Protein AF-A0A950T5H6-F1 (afdb_monomer)

pLDDT: mean 88.7, std 17.08, range [29.11, 98.75]

Radius of gyration: 21.32 Å; Cα contacts (8 Å, |Δi|>4): 380; chains: 1; bounding box: 64×47×52 Å

Foldseek 3Di:
DAPAEAAEEEDDDAFDFDPPQDDQDVVHDPVSVVVRTGDLVVRLVVLVVCCVPPQVVPLVVLQVVVVVPDAYEYEYALNNVVSCVVRPVVSLVSVLSNCPRPSYAYAQEQNNLDVVCVPDLVVSLVSSLVSQVVCCVSNVHRHQEYAYNVQDDWPSVLVSVVVSRHQAYEHEQPCVLQPPHGLQFKWFDDPPDRDTDGDDDDPPPPDDDDDDDDDDDPDPDRDRHIYHYDPPPLCCCVVPCCPPPPDPCPPPDPVNSVVVVVPDDHHYD

Sequence (269 aa):
MVADLAIYTVVHQPRRLKLPAQPIPRGASIEDITHCLFDERMNERYFRKVARYCYYPATRMFLDLVRRGLRLSIGFSLSFVRQAAAWDTALLDLFRELVAEENVELIGVEPYHSFLFLLDLPAFIARMQAMADELKTIFGKRPVVTDTTEMCMSATLYNALDTAGFRGAVMDGRPWVMGWRESTHLYRYGDDGPCARPIAENKDETGSKGSVGKPLTETASHDAPYLLTRHLELSDDVGYRFSNRSWSGYPLYADTYANWIANTWGDML

Structure (mmCIF, N/CA/C/O backbone):
data_AF-A0A950T5H6-F1
#
_entry.id   AF-A0A950T5H6-F1
#
loop_
_atom_site.group_PDB
_atom_site.id
_atom_site.type_symbol
_atom_site.label_atom_id
_atom_site.label_alt_id
_atom_site.label_comp_id
_atom_site.label_asym_id
_atom_site.label_entity_id
_atom_site.label_seq_id
_atom_site.pdbx_PDB_ins_code
_atom_site.Cartn_x
_atom_site.Cartn_y
_atom_site.Cartn_z
_atom_site.occupancy
_atom_site.B_iso_or_equiv
_atom_site.auth_seq_id
_atom_site.auth_comp_id
_atom_site.auth_asym_id
_atom_site.auth_atom_id
_atom_site.pdbx_PDB_model_num
ATOM 1 N N . MET A 1 1 ? 21.503 0.610 -15.248 1.00 66.31 1 MET A N 1
ATOM 2 C CA . MET A 1 1 ? 20.187 0.045 -15.570 1.00 66.31 1 MET A CA 1
ATOM 3 C C . MET A 1 1 ? 19.773 -0.765 -14.367 1.00 66.31 1 MET A C 1
ATOM 5 O O . MET A 1 1 ? 20.584 -1.576 -13.928 1.00 66.31 1 MET A O 1
ATOM 9 N N . VAL A 1 2 ? 18.595 -0.488 -13.820 1.00 76.31 2 VAL A N 1
ATOM 10 C CA . VAL A 1 2 ? 18.026 -1.247 -12.702 1.00 76.31 2 VAL A CA 1
ATOM 11 C C . VAL A 1 2 ? 17.769 -2.686 -13.128 1.00 76.31 2 VAL A C 1
ATOM 13 O O . VAL A 1 2 ? 17.375 -2.925 -14.273 1.00 76.31 2 VAL A O 1
ATOM 16 N N . ALA A 1 3 ? 18.057 -3.638 -12.241 1.00 76.19 3 ALA A N 1
ATOM 17 C CA . ALA A 1 3 ? 17.885 -5.057 -12.536 1.00 76.19 3 ALA A CA 1
ATOM 18 C C . ALA A 1 3 ? 16.411 -5.472 -12.423 1.00 76.19 3 ALA A C 1
ATOM 20 O O . ALA A 1 3 ? 15.910 -6.194 -13.286 1.00 76.19 3 ALA A O 1
ATOM 21 N N . ASP A 1 4 ? 15.714 -4.939 -11.417 1.00 88.69 4 ASP A N 1
ATOM 22 C CA . ASP A 1 4 ? 14.323 -5.261 -11.111 1.00 88.69 4 ASP A CA 1
ATOM 23 C C . ASP A 1 4 ? 13.452 -4.003 -10.956 1.00 88.69 4 ASP A C 1
ATOM 25 O O . ASP A 1 4 ? 13.920 -2.946 -10.533 1.00 88.69 4 ASP A O 1
ATOM 29 N N . LEU A 1 5 ? 12.162 -4.131 -11.292 1.00 91.81 5 LEU A N 1
ATOM 30 C CA . LEU A 1 5 ? 11.133 -3.097 -11.130 1.00 91.81 5 LEU A CA 1
ATOM 31 C C . LEU A 1 5 ? 9.955 -3.658 -10.326 1.00 91.81 5 LEU A C 1
ATOM 33 O O . LEU A 1 5 ? 9.329 -4.638 -10.741 1.00 91.81 5 LEU A O 1
ATOM 37 N N . ALA A 1 6 ? 9.598 -2.991 -9.234 1.00 93.88 6 ALA A N 1
ATOM 38 C CA . ALA A 1 6 ? 8.419 -3.260 -8.429 1.00 93.88 6 ALA A CA 1
ATOM 39 C C . ALA A 1 6 ? 7.379 -2.145 -8.592 1.00 93.88 6 ALA A C 1
ATOM 41 O O . ALA A 1 6 ? 7.584 -0.988 -8.235 1.00 93.88 6 ALA A O 1
ATOM 42 N N . ILE A 1 7 ? 6.203 -2.512 -9.100 1.00 94.94 7 ILE A N 1
ATOM 43 C CA . ILE A 1 7 ? 5.067 -1.595 -9.205 1.00 94.94 7 ILE A CA 1
ATOM 44 C C . ILE A 1 7 ? 4.136 -1.854 -8.030 1.00 94.94 7 ILE A C 1
ATOM 46 O O . ILE A 1 7 ? 3.530 -2.920 -7.938 1.00 94.94 7 ILE A O 1
ATOM 50 N N . TYR A 1 8 ? 3.991 -0.854 -7.165 1.00 93.69 8 TYR A N 1
ATOM 51 C CA . TYR A 1 8 ? 3.138 -0.910 -5.985 1.00 93.69 8 TYR A CA 1
ATOM 52 C C . TYR A 1 8 ? 2.000 0.112 -6.066 1.00 93.69 8 TYR A C 1
ATOM 54 O O . TYR A 1 8 ? 2.216 1.287 -6.366 1.00 93.69 8 TYR A O 1
ATOM 62 N N . THR A 1 9 ? 0.775 -0.331 -5.781 1.00 95.94 9 THR A N 1
ATOM 63 C CA . THR A 1 9 ? -0.422 0.522 -5.741 1.00 95.94 9 THR A CA 1
ATOM 64 C C . THR A 1 9 ? -1.209 0.323 -4.450 1.00 95.94 9 THR A C 1
ATOM 66 O O . THR A 1 9 ? -1.252 -0.775 -3.899 1.00 95.94 9 THR A O 1
ATOM 69 N N . VAL A 1 10 ? -1.869 1.382 -3.971 1.00 96.62 10 VAL A N 1
ATOM 70 C CA . VAL A 1 10 ? -2.664 1.349 -2.733 1.00 96.62 10 VAL A CA 1
ATOM 71 C C . VAL A 1 10 ? -4.086 1.794 -2.994 1.00 96.62 10 VAL A C 1
ATOM 73 O O . VAL A 1 10 ? -4.329 2.884 -3.514 1.00 96.62 10 VAL A O 1
ATOM 76 N N . VAL A 1 11 ? -5.038 0.972 -2.566 1.00 97.50 11 VAL A N 1
ATOM 77 C CA . VAL A 1 11 ? -6.453 1.316 -2.546 1.00 97.50 11 VAL A CA 1
ATOM 78 C C . VAL A 1 11 ? -6.846 1.690 -1.123 1.00 97.50 11 VAL A C 1
ATOM 80 O O . VAL A 1 11 ? -7.003 0.845 -0.239 1.00 97.50 11 VAL A O 1
ATOM 83 N N . HIS A 1 12 ? -7.030 2.990 -0.919 1.00 95.94 12 HIS A N 1
ATOM 84 C CA . HIS A 1 12 ? -7.497 3.556 0.335 1.00 95.94 12 HIS A CA 1
ATOM 85 C C . HIS A 1 12 ? -8.727 4.430 0.113 1.00 95.94 12 HIS A C 1
ATOM 87 O O . HIS A 1 12 ? -8.821 5.175 -0.865 1.00 95.94 12 HIS A O 1
ATOM 93 N N . GLN A 1 13 ? -9.653 4.382 1.069 1.00 94.31 13 GLN A N 1
ATOM 94 C CA . GLN A 1 13 ? -10.726 5.357 1.159 1.00 94.31 13 GLN A CA 1
ATOM 95 C C . GLN A 1 13 ? -11.060 5.668 2.629 1.00 94.31 13 GLN A C 1
ATOM 97 O O . GLN A 1 13 ? -11.436 4.754 3.376 1.00 94.31 13 GLN A O 1
ATOM 102 N N . PRO A 1 14 ? -10.976 6.941 3.059 1.00 94.25 14 PRO A N 1
ATOM 103 C CA . PRO A 1 14 ? -11.354 7.340 4.408 1.00 94.25 14 PRO A CA 1
ATOM 104 C C . PRO A 1 14 ? -12.875 7.476 4.548 1.00 94.25 14 PRO A C 1
ATOM 106 O O . PRO A 1 14 ? -13.588 7.779 3.584 1.00 94.25 14 PRO A O 1
ATOM 109 N N . ARG A 1 15 ? -13.368 7.317 5.782 1.00 93.81 15 ARG A N 1
ATOM 110 C CA . ARG A 1 15 ? -14.751 7.649 6.150 1.00 93.81 15 ARG A CA 1
ATOM 111 C C . ARG A 1 15 ? -14.821 9.107 6.592 1.00 93.81 15 ARG A C 1
ATOM 113 O O . ARG A 1 15 ? -14.068 9.551 7.453 1.00 93.81 15 ARG A O 1
ATOM 120 N N . ARG A 1 16 ? -15.739 9.856 5.997 1.00 93.75 16 ARG A N 1
ATOM 121 C CA . ARG A 1 16 ? -16.003 11.264 6.289 1.00 93.75 16 ARG A CA 1
ATOM 122 C C . ARG A 1 16 ? -16.817 11.394 7.564 1.00 93.75 16 ARG A C 1
ATOM 124 O O . ARG A 1 16 ? -17.774 10.642 7.775 1.00 93.75 16 ARG A O 1
ATOM 131 N N . LEU A 1 17 ? -16.434 12.381 8.364 1.00 93.88 17 LEU A N 1
ATOM 132 C CA . LEU A 1 17 ? -17.123 12.729 9.594 1.00 93.88 17 LEU A CA 1
ATOM 133 C C . LEU A 1 17 ? -18.471 13.390 9.303 1.00 93.88 17 LEU A C 1
ATOM 135 O O . LEU A 1 17 ? -18.635 14.101 8.309 1.00 93.88 17 LEU A O 1
ATOM 139 N N . LYS A 1 18 ? -19.422 13.164 10.202 1.00 93.75 18 LYS A N 1
ATOM 140 C CA . LYS A 1 18 ? -20.733 13.799 10.192 1.00 93.75 18 LYS A CA 1
ATOM 141 C C . LYS A 1 18 ? -20.617 15.222 10.720 1.00 93.75 18 LYS A C 1
ATOM 143 O O . LYS A 1 18 ? -20.116 15.444 11.821 1.00 93.75 18 LYS A O 1
ATOM 148 N N . LEU A 1 19 ? -21.087 16.182 9.926 1.00 91.50 19 LEU A N 1
ATOM 149 C CA . LEU A 1 19 ? -21.121 17.594 10.294 1.00 91.50 19 LEU A CA 1
ATOM 150 C C . LEU A 1 19 ? -22.565 18.127 10.220 1.00 91.50 19 LEU A C 1
ATOM 152 O O . LEU A 1 19 ? -23.259 17.830 9.246 1.00 91.50 19 LEU A O 1
ATOM 156 N N . PRO A 1 20 ? -23.021 18.919 11.209 1.00 91.31 20 PRO A N 1
ATOM 157 C CA . PRO A 1 20 ? -22.310 19.281 12.440 1.00 91.31 20 PRO A CA 1
ATOM 158 C C . PRO A 1 20 ? -22.107 18.072 13.371 1.00 91.31 20 PRO A C 1
ATOM 160 O O . PRO A 1 20 ? -22.882 17.115 13.332 1.00 91.31 20 PRO A O 1
ATOM 163 N N . ALA A 1 21 ? -21.050 18.120 14.188 1.00 88.94 21 ALA A N 1
ATOM 164 C CA . ALA A 1 21 ? -20.734 17.052 15.132 1.00 88.94 21 ALA A CA 1
ATOM 165 C C . ALA A 1 21 ? -21.902 16.829 16.105 1.00 88.94 21 ALA A C 1
ATOM 167 O O . ALA A 1 21 ? -22.478 17.785 16.630 1.00 88.94 21 ALA A O 1
ATOM 168 N N . GLN A 1 22 ? -22.246 15.564 16.342 1.00 86.75 22 GLN A N 1
ATOM 169 C C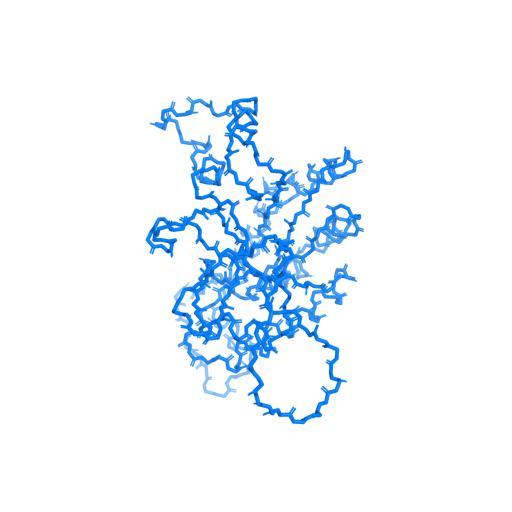A . GLN A 1 22 ? -23.302 15.178 17.274 1.00 86.75 22 GLN A CA 1
ATOM 170 C C . GLN A 1 22 ? -22.673 14.701 18.589 1.00 86.75 22 GLN A C 1
ATOM 172 O O . GLN A 1 22 ? -21.680 13.971 18.547 1.00 86.75 22 GLN A O 1
ATOM 177 N N . PRO A 1 23 ? -23.211 15.100 19.756 1.00 89.88 23 PRO A N 1
ATOM 178 C CA . PRO A 1 23 ? -22.709 14.606 21.028 1.00 89.88 23 PRO A CA 1
ATOM 179 C C . PRO A 1 23 ? -22.924 13.095 21.110 1.00 89.88 23 PRO A C 1
ATOM 181 O O . PRO A 1 23 ? -24.019 12.601 20.849 1.00 89.88 23 PRO A O 1
ATOM 184 N N . ILE A 1 24 ? -21.875 12.373 21.493 1.00 93.19 24 ILE A N 1
ATOM 185 C CA . ILE A 1 24 ? -21.943 10.935 21.741 1.00 93.19 24 ILE A CA 1
ATOM 186 C C . ILE A 1 24 ? -22.567 10.730 23.130 1.00 93.19 24 ILE A C 1
ATOM 188 O O . ILE A 1 24 ? -22.011 11.233 24.115 1.00 93.19 24 ILE A O 1
ATOM 192 N N . PRO A 1 25 ? -23.703 10.016 23.250 1.00 90.31 25 PRO A N 1
ATOM 193 C CA . PRO A 1 25 ? -24.311 9.737 24.546 1.00 90.31 25 PRO A CA 1
ATOM 194 C C . PRO A 1 25 ? -23.352 8.982 25.475 1.00 90.31 25 PRO A C 1
ATOM 196 O O . PRO A 1 25 ? -22.595 8.110 25.045 1.00 90.31 25 PRO A O 1
ATOM 199 N N . ARG A 1 26 ? -23.390 9.275 26.780 1.00 93.50 26 ARG A N 1
ATOM 200 C CA . ARG A 1 26 ? -22.654 8.455 27.755 1.00 93.50 26 ARG A CA 1
ATOM 201 C C . ARG A 1 26 ? -23.214 7.034 27.744 1.00 93.50 26 ARG A C 1
ATOM 203 O O . ARG A 1 26 ? -24.424 6.858 27.821 1.00 93.50 26 ARG A O 1
ATOM 210 N N . GLY A 1 27 ? -22.327 6.043 27.680 1.00 94.00 27 GLY A N 1
ATOM 211 C CA . GLY A 1 27 ? -22.719 4.635 27.579 1.00 94.00 27 GLY A CA 1
ATOM 212 C C . GLY A 1 27 ? -23.226 4.220 26.194 1.00 94.00 27 GLY A C 1
ATOM 213 O O . GLY A 1 27 ? -23.783 3.134 26.077 1.00 94.00 27 GLY A O 1
ATOM 214 N N . ALA A 1 28 ? -23.046 5.060 25.165 1.00 92.31 28 ALA A N 1
ATOM 215 C CA . ALA A 1 28 ? -23.353 4.704 23.784 1.00 92.31 28 ALA A CA 1
ATOM 216 C C . ALA A 1 28 ? -22.632 3.415 23.369 1.00 92.31 28 ALA A C 1
ATOM 218 O O . ALA A 1 28 ? -21.463 3.201 23.708 1.00 92.31 28 ALA A O 1
ATOM 219 N N . SER A 1 29 ? -23.333 2.573 22.612 1.00 95.56 29 SER A N 1
ATOM 220 C CA . SER A 1 29 ? -22.727 1.394 22.003 1.00 95.56 29 SER A CA 1
ATOM 221 C C . SER A 1 29 ? -21.698 1.800 20.937 1.00 95.56 29 SER A C 1
ATOM 223 O O . SER A 1 29 ? -21.681 2.935 20.458 1.00 95.56 29 SER A O 1
ATOM 225 N N . ILE A 1 30 ? -20.838 0.867 20.521 1.00 91.88 30 ILE A N 1
ATOM 226 C CA . ILE A 1 30 ? -19.880 1.100 19.422 1.00 91.88 30 ILE A CA 1
ATOM 227 C C . ILE A 1 30 ? -20.612 1.494 18.126 1.00 91.88 30 ILE A C 1
ATOM 229 O O . ILE A 1 30 ? -20.118 2.321 17.354 1.00 91.88 30 ILE A O 1
ATOM 233 N N . GLU A 1 31 ? -21.796 0.929 17.898 1.00 89.94 31 GLU A N 1
ATOM 234 C CA . GLU A 1 31 ? -22.638 1.230 16.742 1.00 89.94 31 GLU A CA 1
ATOM 235 C C . GLU A 1 31 ? -23.189 2.660 16.812 1.00 89.94 31 GLU A C 1
ATOM 237 O O . GLU A 1 31 ? -23.011 3.432 15.868 1.00 89.94 31 GLU A O 1
ATOM 242 N N . ASP A 1 32 ? -23.730 3.068 17.963 1.00 90.94 32 ASP A N 1
ATOM 243 C CA . ASP A 1 32 ? -24.213 4.438 18.181 1.00 90.94 32 ASP A CA 1
ATOM 244 C C . ASP A 1 32 ? -23.086 5.465 18.023 1.00 90.94 32 ASP A C 1
ATOM 246 O O . ASP A 1 32 ? -23.248 6.481 17.344 1.00 90.94 32 ASP A O 1
ATOM 250 N N . ILE A 1 33 ? -21.908 5.176 18.592 1.00 93.12 33 ILE A N 1
ATOM 251 C CA . ILE A 1 33 ? -20.703 5.997 18.422 1.00 93.12 33 ILE A CA 1
ATOM 252 C C . ILE A 1 33 ? -20.388 6.152 16.931 1.00 93.12 33 ILE A C 1
ATOM 254 O O . ILE A 1 33 ? -20.163 7.262 16.449 1.00 93.12 33 ILE A O 1
ATOM 258 N N . THR A 1 34 ? -20.417 5.052 16.179 1.00 90.62 34 THR A N 1
ATOM 259 C CA . THR A 1 34 ? -20.143 5.053 14.738 1.00 90.62 34 THR A CA 1
ATOM 260 C C . THR A 1 34 ? -21.158 5.909 13.969 1.00 90.62 34 THR A C 1
ATOM 262 O O . THR A 1 34 ? -20.754 6.699 13.113 1.00 90.62 34 THR A O 1
ATOM 265 N N . HIS A 1 35 ? -22.451 5.820 14.301 1.00 89.56 35 HIS A N 1
ATOM 266 C CA . HIS A 1 35 ? -23.519 6.626 13.694 1.00 89.56 35 HIS A CA 1
ATOM 267 C C . HIS A 1 35 ? -23.443 8.124 14.024 1.00 89.56 35 HIS A C 1
ATOM 269 O O . HIS A 1 35 ? -23.858 8.964 13.212 1.00 89.56 35 HIS A O 1
ATOM 275 N N . CYS A 1 36 ? -22.928 8.476 15.204 1.00 92.50 36 CYS A N 1
ATOM 276 C CA . CYS A 1 36 ? -22.651 9.863 15.574 1.00 92.50 36 CYS A CA 1
ATOM 277 C C . CYS A 1 36 ? -21.430 10.420 14.831 1.00 92.50 36 CYS A C 1
ATOM 279 O O . CYS A 1 36 ? -21.422 11.598 14.474 1.00 92.50 36 CYS A O 1
ATOM 281 N N . LEU A 1 37 ? -20.411 9.586 14.595 1.00 93.19 37 LEU A N 1
ATOM 282 C CA . LEU A 1 37 ? -19.137 10.008 14.015 1.00 93.19 37 LEU A CA 1
ATOM 283 C C . LEU A 1 37 ? -19.170 10.156 12.493 1.00 93.19 37 LEU A C 1
ATOM 285 O O . LEU A 1 37 ? -18.622 11.131 11.984 1.00 93.19 37 LEU A O 1
ATOM 289 N N . PHE A 1 38 ? -19.770 9.216 11.758 1.00 94.44 38 PHE A N 1
ATOM 290 C CA . PHE A 1 38 ? -19.605 9.130 10.301 1.00 94.44 38 PHE A CA 1
ATOM 291 C C . PHE A 1 38 ? -20.885 9.439 9.518 1.00 94.44 38 PHE A C 1
ATOM 293 O O . PHE A 1 38 ? -21.990 9.051 9.896 1.00 94.44 38 PHE A O 1
ATOM 300 N N . ASP A 1 39 ? -20.731 10.130 8.386 1.00 95.31 39 ASP A N 1
ATOM 301 C CA . ASP A 1 39 ? -21.822 10.361 7.434 1.00 95.31 39 ASP A CA 1
ATOM 302 C C . ASP A 1 39 ? -21.865 9.230 6.399 1.00 95.31 39 ASP A C 1
ATOM 304 O O . ASP A 1 39 ? -21.242 9.309 5.338 1.00 95.31 39 ASP A O 1
ATOM 308 N N . GLU A 1 40 ? -22.596 8.160 6.715 1.00 93.81 40 GLU A N 1
ATOM 309 C CA . GLU A 1 40 ? -22.703 6.976 5.851 1.00 93.81 40 GLU A CA 1
ATOM 310 C C . GLU A 1 40 ? -23.265 7.295 4.468 1.00 93.81 40 GLU A C 1
ATOM 312 O O . GLU A 1 40 ? -22.743 6.817 3.465 1.00 93.81 40 GLU A O 1
ATOM 317 N N . ARG A 1 41 ? -24.266 8.178 4.385 1.00 94.56 41 ARG A N 1
ATOM 318 C CA . ARG A 1 41 ? -24.874 8.557 3.105 1.00 94.56 41 ARG A CA 1
ATOM 319 C C . ARG A 1 41 ? -23.873 9.292 2.218 1.00 94.56 41 ARG A C 1
ATOM 321 O O . ARG A 1 41 ? -23.802 9.050 1.012 1.00 94.56 41 ARG A O 1
ATOM 328 N N . MET A 1 42 ? -23.108 10.217 2.796 1.00 95.56 42 MET A N 1
ATOM 329 C CA . MET A 1 42 ? -22.053 10.909 2.066 1.00 95.56 42 MET A CA 1
ATOM 330 C C . MET A 1 42 ? -20.935 9.937 1.679 1.00 95.56 42 MET A C 1
ATOM 332 O O . MET A 1 42 ? -20.482 9.973 0.534 1.00 95.56 42 MET A O 1
ATOM 336 N N . ASN A 1 43 ? -20.517 9.054 2.586 1.00 96.50 43 ASN A N 1
ATOM 337 C CA . ASN A 1 43 ? -19.475 8.069 2.308 1.00 96.50 43 ASN A CA 1
ATOM 338 C C . ASN A 1 43 ? -19.861 7.121 1.175 1.00 96.50 43 ASN A C 1
ATOM 340 O O . ASN A 1 43 ? -19.084 6.995 0.230 1.00 96.50 43 ASN A O 1
ATOM 344 N N . GLU A 1 44 ? -21.070 6.560 1.194 1.00 97.44 44 GLU A N 1
ATOM 345 C CA . GLU A 1 44 ? -21.569 5.695 0.125 1.00 97.44 44 GLU A CA 1
ATOM 346 C C . GLU A 1 44 ? -21.612 6.441 -1.215 1.00 97.44 44 GLU A C 1
ATOM 348 O O . GLU A 1 44 ? -21.121 5.948 -2.233 1.00 97.44 44 GLU A O 1
ATOM 353 N N . ARG A 1 45 ? -22.134 7.675 -1.231 1.00 96.94 45 ARG A N 1
ATOM 354 C CA . ARG A 1 45 ? -22.188 8.493 -2.450 1.00 96.94 45 ARG A CA 1
ATOM 355 C C . ARG A 1 45 ? -20.798 8.714 -3.054 1.00 96.94 45 ARG A C 1
ATOM 357 O O . ARG A 1 45 ? -20.637 8.607 -4.272 1.00 96.94 45 ARG A O 1
ATOM 364 N N . TYR A 1 46 ? -19.804 9.061 -2.234 1.00 96.38 46 TYR A N 1
ATOM 365 C CA . TYR A 1 46 ? -18.433 9.249 -2.715 1.00 96.38 46 TYR A CA 1
ATOM 366 C C . TYR A 1 46 ? -17.796 7.926 -3.132 1.00 96.38 46 TYR A C 1
ATOM 368 O O . TYR A 1 46 ? -17.180 7.889 -4.193 1.00 96.38 46 TYR A O 1
ATOM 376 N N . PHE A 1 47 ? -17.999 6.854 -2.364 1.00 98.00 47 PHE A N 1
ATOM 377 C CA . PHE A 1 47 ? -17.529 5.516 -2.706 1.00 98.00 47 PHE A CA 1
ATOM 378 C C . PHE A 1 47 ? -18.025 5.100 -4.090 1.00 98.00 47 PHE A C 1
ATOM 380 O O . PHE A 1 47 ? -17.215 4.823 -4.966 1.00 98.00 47 PHE A O 1
ATOM 387 N 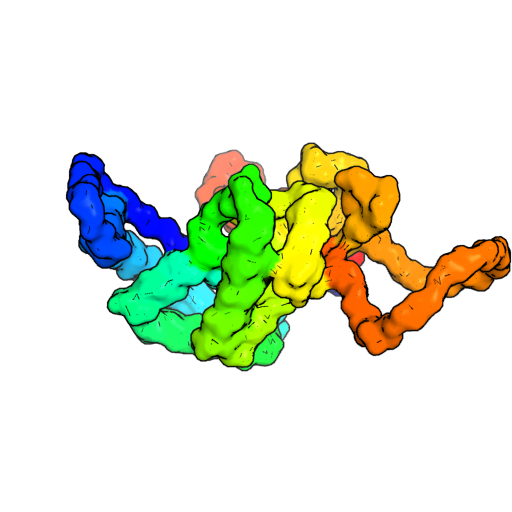N . ARG A 1 48 ? -19.339 5.165 -4.345 1.00 98.00 48 ARG A N 1
ATOM 388 C CA . ARG A 1 48 ? -19.924 4.799 -5.647 1.00 98.00 48 ARG A CA 1
ATOM 389 C C . ARG A 1 48 ? -19.380 5.654 -6.792 1.00 98.00 48 ARG A C 1
ATOM 391 O O . ARG A 1 48 ? -19.159 5.150 -7.892 1.00 98.00 48 ARG A O 1
ATOM 398 N N . LYS A 1 49 ? -19.134 6.947 -6.545 1.00 97.56 49 LYS A N 1
ATOM 399 C CA . LYS A 1 49 ? -18.504 7.833 -7.534 1.00 97.56 49 LYS A CA 1
ATOM 400 C C . LYS A 1 49 ? -17.080 7.370 -7.855 1.00 97.56 49 LYS A C 1
ATOM 402 O O . LYS A 1 49 ? -16.762 7.203 -9.028 1.00 97.56 49 LYS A O 1
ATOM 407 N N . VAL A 1 50 ? -16.233 7.171 -6.846 1.00 97.31 50 VAL A N 1
ATOM 408 C CA . VAL A 1 50 ? -14.833 6.762 -7.054 1.00 97.31 50 VAL A CA 1
ATOM 409 C C . VAL A 1 50 ? -14.764 5.360 -7.658 1.00 97.31 50 VAL A C 1
ATOM 411 O O . VAL A 1 50 ? -14.027 5.159 -8.617 1.00 97.31 50 VAL A O 1
ATOM 414 N N . ALA A 1 51 ? -15.604 4.430 -7.204 1.00 97.81 51 ALA A N 1
ATOM 415 C CA . ALA A 1 51 ? -15.718 3.093 -7.775 1.00 97.81 51 ALA A CA 1
ATOM 416 C C . ALA A 1 51 ? -15.959 3.132 -9.286 1.00 97.81 51 ALA A C 1
ATOM 418 O O . ALA A 1 51 ? -15.217 2.511 -10.045 1.00 97.81 51 ALA A O 1
ATOM 419 N N . ARG A 1 52 ? -16.941 3.924 -9.736 1.00 97.62 52 ARG A N 1
ATOM 420 C CA . ARG A 1 52 ? -17.303 4.037 -11.155 1.00 97.62 52 ARG A CA 1
ATOM 421 C C . ARG A 1 52 ? -16.176 4.585 -12.032 1.00 97.62 52 ARG A C 1
ATOM 423 O O . ARG A 1 52 ? -16.009 4.111 -13.151 1.00 97.62 52 ARG A O 1
ATOM 430 N N . TYR A 1 53 ? -15.467 5.611 -11.565 1.00 96.56 53 TYR A N 1
ATOM 431 C CA . TYR A 1 53 ? -14.508 6.353 -12.394 1.00 96.56 53 TYR A CA 1
ATOM 432 C C . TYR A 1 53 ? -13.047 5.943 -12.188 1.00 96.56 53 TYR A C 1
ATOM 434 O O . TYR A 1 53 ? -12.221 6.265 -13.034 1.00 96.56 53 TYR A O 1
ATOM 442 N N . CYS A 1 54 ? -12.728 5.258 -11.091 1.00 96.38 54 CYS A N 1
ATOM 443 C CA . CYS A 1 54 ? -11.366 4.878 -10.728 1.00 96.38 54 CYS A CA 1
ATOM 444 C C . CYS A 1 54 ? -11.246 3.364 -10.539 1.00 96.38 54 CYS A C 1
ATOM 446 O O . CYS A 1 54 ? -10.593 2.712 -11.347 1.00 96.38 54 CYS A O 1
ATOM 448 N N . TYR A 1 55 ? -11.914 2.786 -9.534 1.00 98.00 55 TYR A N 1
ATOM 449 C CA . TYR A 1 55 ? -11.643 1.398 -9.143 1.00 98.00 55 TYR A CA 1
ATOM 450 C C . TYR A 1 55 ? -12.008 0.391 -10.240 1.00 98.00 55 TYR A C 1
ATOM 452 O O . TYR A 1 55 ? -11.147 -0.355 -10.684 1.00 98.00 55 TYR A O 1
ATOM 460 N N . TYR A 1 56 ? -13.236 0.409 -10.766 1.00 98.62 56 TYR A N 1
ATOM 461 C CA . TYR A 1 56 ? -13.625 -0.507 -11.845 1.00 98.62 56 TYR A CA 1
ATOM 462 C C . TYR A 1 56 ? -12.740 -0.420 -13.102 1.00 98.62 56 TYR A C 1
ATOM 464 O O . TYR A 1 56 ? -12.278 -1.468 -13.560 1.00 98.62 56 TYR A O 1
ATOM 472 N N . PRO A 1 57 ? -12.508 0.767 -13.704 1.00 98.44 57 PRO A N 1
ATOM 473 C CA . PRO A 1 57 ? -11.679 0.849 -14.903 1.00 98.44 57 PRO A CA 1
ATOM 474 C C . PRO A 1 57 ? -10.219 0.467 -14.633 1.00 98.44 57 PRO A C 1
ATOM 476 O O . PRO A 1 57 ? -9.647 -0.275 -15.430 1.00 98.44 57 PRO A O 1
ATOM 479 N N . ALA A 1 58 ? -9.637 0.901 -13.508 1.00 97.50 58 ALA A N 1
ATOM 480 C CA . ALA A 1 58 ? -8.254 0.577 -13.168 1.00 97.50 58 ALA A CA 1
ATOM 481 C C . ALA A 1 58 ? -8.069 -0.923 -12.910 1.00 97.50 58 ALA A C 1
ATOM 483 O O . ALA A 1 58 ? -7.181 -1.530 -13.497 1.00 97.50 58 ALA A O 1
ATOM 484 N N . THR A 1 59 ? -8.938 -1.550 -12.112 1.00 98.38 59 THR A N 1
ATOM 485 C CA . THR A 1 59 ? -8.817 -2.978 -11.785 1.00 98.38 59 THR A CA 1
ATOM 486 C C . THR A 1 59 ? -8.989 -3.859 -13.020 1.00 98.38 59 THR A C 1
ATOM 488 O O . THR A 1 59 ? -8.237 -4.813 -13.189 1.00 98.38 59 THR A O 1
ATOM 491 N N . ARG A 1 60 ? -9.910 -3.523 -13.938 1.00 98.56 60 ARG A N 1
ATOM 492 C CA . ARG A 1 60 ? -10.057 -4.254 -15.214 1.00 98.56 60 ARG A CA 1
ATOM 493 C C . ARG A 1 60 ? -8.826 -4.122 -16.106 1.00 98.56 60 ARG A C 1
ATOM 495 O O . ARG A 1 60 ? -8.414 -5.103 -16.715 1.00 98.56 60 ARG A O 1
ATOM 502 N N . MET A 1 61 ? -8.248 -2.925 -16.178 1.00 98.25 61 MET A N 1
ATOM 503 C CA . MET A 1 61 ? -7.005 -2.693 -16.912 1.00 98.25 61 MET A CA 1
ATOM 504 C C . MET A 1 61 ? -5.847 -3.481 -16.291 1.00 98.25 61 MET A C 1
ATOM 506 O O . MET A 1 61 ? -5.129 -4.165 -17.011 1.00 98.25 61 MET A O 1
ATOM 510 N N . PHE A 1 62 ? -5.681 -3.431 -14.967 1.00 98.12 62 PHE A N 1
ATOM 511 C CA . PHE A 1 62 ? -4.648 -4.204 -14.280 1.00 98.12 62 PHE A CA 1
ATOM 512 C C . PHE A 1 62 ? -4.817 -5.700 -14.500 1.00 98.12 62 PHE A C 1
ATOM 514 O O . PHE A 1 62 ? -3.830 -6.370 -14.767 1.00 98.12 62 PHE A O 1
ATOM 521 N N . LEU A 1 63 ? -6.046 -6.211 -14.478 1.00 98.31 63 LEU A N 1
ATOM 522 C CA . LEU A 1 63 ? -6.315 -7.618 -14.744 1.00 98.31 63 LEU A CA 1
ATOM 523 C C . LEU A 1 63 ? -5.897 -8.035 -16.166 1.00 98.31 63 LEU A C 1
ATOM 525 O O . LEU A 1 63 ? -5.268 -9.078 -16.327 1.00 98.31 63 LEU A O 1
ATOM 529 N N . ASP A 1 64 ? -6.183 -7.214 -17.187 1.00 98.44 64 ASP A N 1
ATOM 530 C CA . ASP A 1 64 ? -5.690 -7.452 -18.557 1.00 98.44 64 ASP A CA 1
ATOM 531 C C . ASP A 1 64 ? -4.156 -7.469 -18.608 1.00 98.44 64 ASP A C 1
ATOM 533 O O . ASP A 1 64 ? -3.555 -8.395 -19.148 1.00 98.44 64 ASP A O 1
ATOM 537 N N . LEU A 1 65 ? -3.508 -6.471 -18.001 1.00 97.88 65 LEU A N 1
ATOM 538 C CA . LEU A 1 65 ? -2.050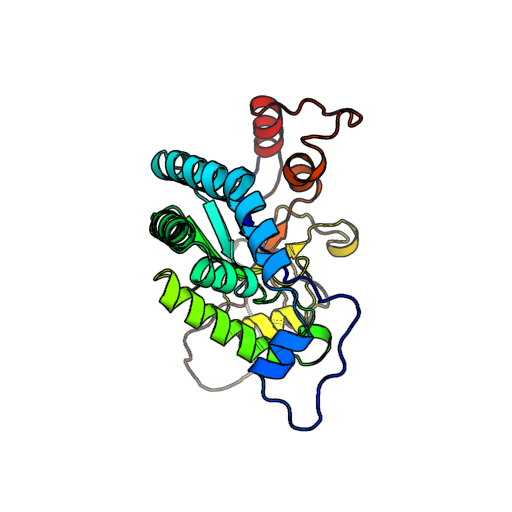 -6.339 -18.021 1.00 97.88 65 LEU A CA 1
ATOM 539 C C . LEU A 1 65 ? -1.350 -7.483 -17.277 1.00 97.88 65 LEU A C 1
ATOM 541 O O . LEU A 1 65 ? -0.364 -8.029 -17.771 1.00 97.88 65 LEU A O 1
ATOM 545 N N . VAL A 1 66 ? -1.872 -7.877 -16.117 1.00 98.00 66 VAL A N 1
ATOM 546 C CA . VAL A 1 66 ? -1.349 -8.974 -15.292 1.00 98.00 66 VAL A CA 1
ATOM 547 C C . VAL A 1 66 ? -1.423 -10.304 -16.037 1.00 98.00 66 VAL A C 1
ATOM 549 O O . VAL A 1 66 ? -0.442 -11.050 -16.074 1.00 98.00 66 VAL A O 1
ATOM 552 N N . ARG A 1 67 ? -2.541 -10.568 -16.725 1.00 97.19 67 ARG A N 1
ATOM 553 C CA . ARG A 1 67 ? -2.711 -11.753 -17.584 1.00 97.19 67 ARG A CA 1
ATOM 554 C C . ARG A 1 67 ? -1.781 -11.755 -18.796 1.00 97.19 67 ARG A C 1
ATOM 556 O O . ARG A 1 67 ? -1.497 -12.810 -19.353 1.00 97.19 67 ARG A O 1
ATOM 563 N N . ARG A 1 68 ? -1.278 -10.583 -19.191 1.00 97.50 68 ARG A N 1
ATOM 564 C CA . ARG A 1 68 ? -0.269 -10.404 -20.250 1.00 97.50 68 ARG A CA 1
ATOM 565 C C . ARG A 1 68 ? 1.166 -10.419 -19.714 1.00 97.50 68 ARG A C 1
ATOM 567 O O . ARG A 1 68 ? 2.095 -10.219 -20.490 1.00 97.50 68 ARG A O 1
ATOM 574 N N . GLY A 1 69 ? 1.349 -10.688 -18.420 1.00 96.56 69 GLY A N 1
ATOM 575 C CA . GLY A 1 69 ? 2.650 -10.895 -17.786 1.00 96.56 69 GLY A CA 1
ATOM 576 C C . GLY A 1 69 ? 3.144 -9.739 -16.916 1.00 96.56 69 GLY A C 1
ATOM 577 O O . GLY A 1 69 ? 4.255 -9.828 -16.398 1.00 96.56 69 GLY A O 1
ATOM 578 N N . LEU A 1 70 ? 2.360 -8.669 -16.727 1.00 95.88 70 LEU A N 1
ATOM 579 C CA . LEU A 1 70 ? 2.723 -7.615 -15.778 1.00 95.88 70 LEU A CA 1
ATOM 580 C C . LEU A 1 70 ? 2.729 -8.173 -14.348 1.00 95.88 70 LEU A C 1
ATOM 582 O O . LEU A 1 70 ? 1.754 -8.785 -13.915 1.00 95.88 70 LEU A O 1
ATOM 586 N N . ARG A 1 71 ? 3.799 -7.906 -13.597 1.00 97.06 71 ARG A N 1
ATOM 587 C CA . ARG A 1 71 ? 3.841 -8.138 -12.150 1.00 97.06 71 ARG A CA 1
ATOM 588 C C . ARG A 1 71 ? 3.373 -6.887 -11.418 1.00 97.06 71 ARG A C 1
ATOM 590 O O . ARG A 1 71 ? 3.808 -5.785 -11.750 1.00 97.06 71 ARG A O 1
ATOM 597 N N . LEU A 1 72 ? 2.478 -7.056 -10.453 1.00 97.25 72 LEU A N 1
ATOM 598 C CA . LEU A 1 72 ? 1.854 -5.952 -9.730 1.00 97.25 72 LEU A CA 1
ATOM 599 C C . LEU A 1 72 ? 1.754 -6.279 -8.244 1.00 97.25 72 LEU A C 1
ATOM 601 O O . LEU A 1 72 ? 1.230 -7.323 -7.868 1.00 97.25 72 LEU A O 1
ATOM 605 N N . SER A 1 73 ? 2.152 -5.338 -7.402 1.00 97.81 73 SER A N 1
ATOM 606 C CA . SER A 1 73 ? 1.867 -5.370 -5.974 1.00 97.81 73 SER A CA 1
ATOM 607 C C . SER A 1 73 ? 0.717 -4.405 -5.671 1.00 97.81 73 SER A C 1
ATOM 609 O O . SER A 1 73 ? 0.703 -3.253 -6.121 1.00 97.81 73 SER A O 1
ATOM 611 N N . ILE A 1 74 ? -0.282 -4.860 -4.917 1.00 98.19 74 ILE A N 1
ATOM 612 C CA . ILE A 1 74 ? -1.454 -4.051 -4.560 1.00 98.19 74 ILE A CA 1
ATOM 613 C C . ILE A 1 74 ? -1.787 -4.194 -3.076 1.00 98.19 74 ILE A C 1
ATOM 615 O O . ILE A 1 74 ? -1.805 -5.297 -2.533 1.00 98.19 74 ILE A O 1
ATOM 619 N N . GLY A 1 75 ? -2.038 -3.068 -2.413 1.00 97.88 75 GLY A N 1
ATOM 620 C CA . GLY A 1 75 ? -2.431 -3.000 -1.010 1.00 97.88 75 GLY A CA 1
ATOM 621 C C . GLY A 1 75 ? -3.837 -2.436 -0.824 1.00 97.88 75 GLY A C 1
ATOM 622 O O . GLY A 1 75 ? -4.284 -1.579 -1.587 1.00 97.88 75 GLY A O 1
ATOM 623 N N . PHE A 1 76 ? -4.532 -2.896 0.217 1.00 98.12 76 PHE A N 1
ATOM 624 C CA . PHE A 1 76 ? -5.879 -2.436 0.560 1.00 98.12 76 PHE A CA 1
ATOM 625 C C . PHE A 1 76 ? -5.952 -2.047 2.030 1.00 98.12 76 PHE A C 1
ATOM 627 O O . PHE A 1 76 ? -5.636 -2.854 2.904 1.00 98.12 76 PHE A O 1
ATOM 634 N N . SER A 1 77 ? -6.460 -0.850 2.323 1.00 97.44 77 SER A N 1
ATOM 635 C CA . SER A 1 77 ? -6.830 -0.530 3.700 1.00 97.44 77 SER A CA 1
ATOM 636 C C . SER A 1 77 ? -8.101 -1.287 4.093 1.00 97.44 77 SER A C 1
ATOM 638 O O . SER A 1 77 ? -9.060 -1.370 3.318 1.00 97.44 77 SER A O 1
ATOM 640 N N . LEU A 1 78 ? -8.178 -1.789 5.329 1.00 97.00 78 LEU A N 1
ATOM 641 C CA . LEU A 1 78 ? -9.414 -2.405 5.830 1.00 97.00 78 LEU A CA 1
ATOM 642 C C . LEU A 1 78 ? -10.578 -1.409 5.850 1.00 97.00 78 LEU A C 1
ATOM 644 O O . LEU A 1 78 ? -11.728 -1.799 5.646 1.00 97.00 78 LEU A O 1
ATOM 648 N N . SER A 1 79 ? -10.299 -0.113 6.026 1.00 95.44 79 SER A N 1
ATOM 649 C CA . SER A 1 79 ? -11.320 0.929 5.879 1.00 95.44 79 SER A CA 1
ATOM 650 C C . SER A 1 79 ? -11.989 0.897 4.500 1.00 95.44 79 SER A C 1
ATOM 652 O O . SER A 1 79 ? -13.204 1.071 4.420 1.00 95.44 79 SER A O 1
ATOM 654 N N . PHE A 1 80 ? -11.228 0.670 3.424 1.00 97.69 80 PHE A N 1
ATOM 655 C CA . PHE A 1 80 ? -11.756 0.549 2.069 1.00 97.69 80 PHE A CA 1
ATOM 656 C C . PHE A 1 80 ? -12.495 -0.778 1.892 1.00 97.69 80 PHE A C 1
ATOM 658 O O . PHE A 1 80 ? -13.646 -0.777 1.461 1.00 97.69 80 PHE A O 1
ATOM 665 N N . VAL A 1 81 ? -11.870 -1.894 2.279 1.00 97.81 81 VAL A N 1
ATOM 666 C CA . VAL A 1 81 ? -12.448 -3.240 2.141 1.00 97.81 81 VAL A CA 1
ATOM 667 C C . VAL A 1 81 ? -13.828 -3.321 2.789 1.00 97.81 81 VAL A C 1
ATOM 669 O O . VAL A 1 81 ? -14.762 -3.844 2.189 1.00 97.81 81 VAL A O 1
ATOM 672 N N . ARG A 1 82 ? -13.988 -2.763 3.993 1.00 96.12 82 ARG A N 1
ATOM 673 C CA . ARG A 1 82 ? -15.271 -2.761 4.708 1.00 96.12 82 ARG A CA 1
ATOM 674 C C . ARG A 1 82 ? -16.336 -1.926 4.000 1.00 96.12 82 ARG A C 1
ATOM 676 O O . ARG A 1 82 ? -17.489 -2.338 3.956 1.00 96.12 82 ARG A O 1
ATOM 683 N N . GLN A 1 83 ? -15.958 -0.792 3.406 1.00 97.25 83 GLN A N 1
ATOM 684 C CA . GLN A 1 83 ? -16.868 0.006 2.572 1.00 97.25 83 GLN A CA 1
ATOM 685 C C . GLN A 1 83 ? -17.272 -0.757 1.301 1.00 97.25 83 GLN A C 1
ATOM 687 O O . GLN A 1 83 ? -18.448 -0.770 0.947 1.00 97.25 83 GLN A O 1
ATOM 692 N N . ALA A 1 84 ? -16.328 -1.441 0.648 1.00 97.94 84 ALA A N 1
ATOM 693 C CA . ALA A 1 84 ? -16.615 -2.271 -0.521 1.00 97.94 84 ALA A CA 1
ATOM 694 C C . ALA A 1 84 ? -17.546 -3.440 -0.170 1.00 97.94 84 ALA A C 1
ATOM 696 O O . ALA A 1 84 ? -18.554 -3.638 -0.839 1.00 97.94 84 ALA A O 1
ATOM 697 N N . ALA A 1 85 ? -17.281 -4.150 0.928 1.00 97.31 85 ALA A N 1
ATOM 698 C CA . ALA A 1 85 ? -18.140 -5.229 1.409 1.00 97.31 85 ALA A CA 1
ATOM 699 C C . ALA A 1 85 ? -19.567 -4.752 1.732 1.00 97.31 85 ALA A C 1
ATOM 701 O O . ALA A 1 85 ? -20.523 -5.487 1.496 1.00 97.31 85 ALA A O 1
ATOM 702 N N . ALA A 1 86 ? -19.717 -3.527 2.246 1.00 96.38 86 ALA A N 1
ATOM 703 C CA . ALA A 1 86 ? -21.018 -2.960 2.587 1.00 96.38 86 ALA A CA 1
ATOM 704 C C . ALA A 1 86 ? -21.808 -2.454 1.367 1.00 96.38 86 ALA A C 1
ATOM 706 O O . ALA A 1 86 ? -23.033 -2.574 1.346 1.00 96.38 86 ALA A O 1
ATOM 707 N N . TRP A 1 87 ? -21.146 -1.853 0.371 1.00 97.69 87 TRP A N 1
ATOM 708 C CA . TRP A 1 87 ? -21.836 -1.077 -0.674 1.00 97.69 87 TRP A CA 1
ATOM 709 C C . TRP A 1 87 ? -21.657 -1.591 -2.104 1.00 97.69 87 TRP A C 1
ATOM 711 O O . TRP A 1 87 ? -22.447 -1.213 -2.979 1.00 97.69 87 TRP A O 1
ATOM 721 N N . ASP A 1 88 ? -20.636 -2.409 -2.362 1.00 98.06 88 ASP A N 1
ATOM 722 C CA . ASP A 1 88 ? -20.280 -2.879 -3.702 1.00 98.06 88 ASP A CA 1
ATOM 723 C C . ASP A 1 88 ? -19.488 -4.198 -3.658 1.00 98.06 88 ASP A C 1
ATOM 725 O O . ASP A 1 88 ? -18.272 -4.249 -3.868 1.00 98.06 88 ASP A O 1
ATOM 729 N N . THR A 1 89 ? -20.193 -5.293 -3.372 1.00 98.12 89 THR A N 1
ATOM 730 C CA . THR A 1 89 ? -19.592 -6.632 -3.318 1.00 98.12 89 THR A CA 1
ATOM 731 C C . THR A 1 89 ? -19.018 -7.065 -4.665 1.00 98.12 89 THR A C 1
ATOM 733 O O . THR A 1 89 ? -17.984 -7.721 -4.688 1.00 98.12 89 THR A O 1
ATOM 736 N N . ALA A 1 90 ? -19.614 -6.630 -5.780 1.00 98.56 90 ALA A N 1
ATOM 737 C CA . ALA A 1 90 ? -19.114 -6.915 -7.123 1.00 98.56 90 ALA A CA 1
ATOM 738 C C . ALA A 1 90 ? -17.727 -6.298 -7.372 1.00 98.56 90 ALA A C 1
ATOM 740 O O . ALA A 1 90 ? -16.874 -6.924 -8.002 1.00 98.56 90 ALA A O 1
ATOM 741 N N . LEU A 1 91 ? -17.467 -5.096 -6.845 1.00 98.50 91 LEU A N 1
ATOM 742 C CA . LEU A 1 91 ? -16.132 -4.504 -6.894 1.00 98.50 91 LEU A CA 1
ATOM 743 C C . LEU A 1 91 ? -15.137 -5.302 -6.043 1.00 98.50 91 LEU A C 1
ATOM 745 O O . LEU A 1 91 ? -14.004 -5.520 -6.470 1.00 98.50 91 LEU A O 1
ATOM 749 N N . LEU A 1 92 ? -15.546 -5.734 -4.847 1.00 98.31 92 LEU A N 1
ATOM 750 C CA . LEU A 1 92 ? -14.695 -6.558 -3.987 1.00 98.31 92 LEU A CA 1
ATOM 751 C C . LEU A 1 92 ? -14.364 -7.905 -4.648 1.00 98.31 92 LEU A C 1
ATOM 753 O O . LEU A 1 92 ? -13.219 -8.342 -4.581 1.00 98.31 92 LEU A O 1
ATOM 757 N N . ASP A 1 93 ? -15.324 -8.522 -5.336 1.00 98.69 93 ASP A N 1
ATOM 758 C CA . ASP A 1 93 ? -15.114 -9.757 -6.096 1.00 98.69 93 ASP A CA 1
ATOM 759 C C . ASP A 1 93 ? -14.153 -9.554 -7.272 1.00 98.69 93 ASP A C 1
ATOM 761 O O . ASP A 1 93 ? -13.268 -10.379 -7.488 1.00 98.69 93 ASP A O 1
ATOM 765 N N . LEU A 1 94 ? -14.234 -8.416 -7.968 1.00 98.75 94 LEU A N 1
ATOM 766 C CA . LEU A 1 94 ? -13.263 -8.062 -9.006 1.00 98.75 94 LEU A CA 1
ATOM 767 C C . LEU A 1 94 ? -11.841 -7.894 -8.437 1.00 98.75 94 LEU A C 1
ATOM 769 O O . LEU A 1 94 ? -10.865 -8.294 -9.069 1.00 98.75 94 LEU A O 1
ATOM 773 N N . PHE A 1 95 ? -11.696 -7.328 -7.235 1.00 98.56 95 PHE A N 1
ATOM 774 C CA . PHE A 1 95 ? -10.394 -7.279 -6.564 1.00 98.56 95 PHE A CA 1
ATOM 775 C C . PHE A 1 95 ? -9.911 -8.659 -6.118 1.00 98.56 95 PHE A C 1
ATOM 777 O O . PHE A 1 95 ? -8.716 -8.926 -6.209 1.00 98.56 95 PHE A O 1
ATOM 784 N N . ARG A 1 96 ? -10.809 -9.548 -5.672 1.00 98.56 96 ARG A N 1
ATOM 785 C CA . ARG A 1 96 ? -10.459 -10.948 -5.385 1.00 98.56 96 ARG A CA 1
ATOM 786 C C . ARG A 1 96 ? -9.945 -11.661 -6.629 1.00 98.56 96 ARG A C 1
ATOM 788 O O . ARG A 1 96 ? -8.943 -12.357 -6.528 1.00 98.56 96 ARG A O 1
ATOM 795 N N . GLU A 1 97 ? -10.579 -11.447 -7.780 1.00 98.50 97 GLU A N 1
ATOM 796 C CA . GLU A 1 97 ? -10.112 -11.980 -9.064 1.00 98.50 97 GLU A CA 1
ATOM 797 C C . GLU A 1 97 ? -8.701 -11.474 -9.394 1.00 98.50 97 GLU A C 1
ATOM 799 O O . GLU A 1 97 ? -7.820 -12.285 -9.665 1.00 98.50 97 GLU A O 1
ATOM 804 N N . LEU A 1 98 ? -8.451 -10.162 -9.285 1.00 98.50 98 LEU A N 1
ATOM 805 C CA . LEU A 1 98 ? -7.117 -9.594 -9.516 1.00 98.50 98 LEU A CA 1
ATOM 806 C C . LEU A 1 98 ? -6.069 -10.173 -8.558 1.00 98.50 98 LEU A C 1
ATOM 808 O O . LEU A 1 98 ? -4.999 -10.582 -8.994 1.00 98.50 98 LEU A O 1
ATOM 812 N N . VAL A 1 99 ? -6.364 -10.219 -7.258 1.00 98.12 99 VAL A N 1
ATOM 813 C CA . VAL A 1 99 ? -5.418 -10.717 -6.249 1.00 98.12 99 VAL A CA 1
ATOM 814 C C . VAL A 1 99 ? -5.184 -12.223 -6.383 1.00 98.12 99 VAL A C 1
ATOM 816 O O . VAL A 1 99 ? -4.130 -12.697 -5.970 1.00 98.12 99 VAL A O 1
ATOM 819 N N . ALA A 1 100 ? -6.110 -12.987 -6.967 1.00 98.06 100 ALA A N 1
ATOM 820 C CA . ALA A 1 100 ? -5.931 -14.418 -7.196 1.00 98.06 100 ALA A CA 1
ATOM 821 C C . ALA A 1 100 ? -4.881 -14.736 -8.278 1.00 98.06 100 ALA A C 1
ATOM 823 O O . ALA A 1 100 ? -4.285 -15.811 -8.225 1.00 98.06 100 ALA A O 1
ATOM 824 N N . GLU A 1 101 ? -4.614 -13.815 -9.210 1.00 98.31 101 GLU A N 1
ATOM 825 C CA . GLU A 1 101 ? -3.601 -13.995 -10.256 1.00 98.31 101 GLU A CA 1
ATOM 826 C C . GLU A 1 101 ? -2.197 -14.212 -9.650 1.00 98.31 101 GLU A C 1
ATOM 828 O O . GLU A 1 101 ? -1.827 -13.623 -8.628 1.00 98.31 101 GLU A O 1
ATOM 833 N N . GLU A 1 102 ? -1.390 -15.077 -10.271 1.00 96.44 102 GLU A N 1
ATOM 834 C CA . GLU A 1 102 ? -0.058 -15.458 -9.764 1.00 96.44 102 GLU A CA 1
ATOM 835 C C . GLU A 1 102 ? 0.925 -14.281 -9.767 1.00 96.44 102 GLU A C 1
ATOM 837 O O . GLU A 1 102 ? 1.700 -14.109 -8.829 1.00 96.44 102 GLU A O 1
ATOM 842 N N . ASN A 1 103 ? 0.827 -13.417 -10.779 1.00 96.31 103 ASN A N 1
ATOM 843 C CA . ASN A 1 103 ? 1.675 -12.235 -10.933 1.00 96.31 103 ASN A CA 1
ATOM 844 C C . ASN A 1 103 ? 1.260 -11.059 -10.023 1.00 96.31 103 ASN A C 1
ATOM 846 O O . ASN A 1 103 ? 1.817 -9.967 -10.157 1.00 96.31 103 ASN A O 1
ATOM 850 N N . VAL A 1 104 ? 0.282 -11.258 -9.127 1.00 98.00 104 VAL A N 1
ATOM 851 C CA . VAL A 1 104 ? -0.176 -10.235 -8.179 1.00 98.00 104 VAL A CA 1
ATOM 852 C C . VAL A 1 104 ? 0.233 -10.576 -6.753 1.00 98.00 104 VAL A C 1
ATOM 854 O O . VAL A 1 104 ? -0.165 -11.602 -6.187 1.00 98.00 104 VAL A O 1
ATOM 857 N N . GLU A 1 105 ? 0.987 -9.663 -6.147 1.00 97.56 105 GLU A N 1
ATOM 858 C CA . GLU A 1 105 ? 1.354 -9.707 -4.737 1.00 97.56 105 GLU A CA 1
ATOM 859 C C . GLU A 1 105 ? 0.430 -8.806 -3.908 1.00 97.56 105 GLU A C 1
ATOM 861 O O . GLU A 1 105 ? 0.158 -7.655 -4.255 1.00 97.56 105 GLU A O 1
ATOM 866 N N . LEU A 1 106 ? -0.048 -9.335 -2.781 1.00 97.81 106 LEU A N 1
ATOM 867 C CA . LEU A 1 106 ? -0.836 -8.574 -1.820 1.00 97.81 106 LEU A CA 1
ATOM 868 C C . LEU A 1 106 ? 0.087 -7.936 -0.777 1.00 97.81 106 LEU A C 1
ATOM 870 O O . LEU A 1 106 ? 0.779 -8.648 -0.047 1.00 97.81 106 LEU A O 1
ATOM 874 N N . ILE A 1 107 ? 0.040 -6.610 -0.669 1.00 97.50 107 ILE A N 1
ATOM 875 C CA . ILE A 1 107 ? 0.791 -5.834 0.323 1.00 97.50 107 ILE A CA 1
ATOM 876 C C . ILE A 1 107 ? -0.131 -5.473 1.488 1.00 97.50 107 ILE A C 1
ATOM 878 O O . ILE A 1 107 ? -1.268 -5.032 1.301 1.00 97.50 107 ILE A O 1
ATOM 882 N N . GLY A 1 108 ? 0.355 -5.670 2.711 1.00 97.19 108 GLY A N 1
ATOM 883 C CA . GLY A 1 108 ? -0.337 -5.229 3.915 1.00 97.19 108 GLY A CA 1
ATOM 884 C C . GLY A 1 108 ? -0.254 -3.713 4.021 1.00 97.19 108 GLY A C 1
ATOM 885 O O . GLY A 1 108 ? 0.802 -3.146 3.798 1.00 97.19 108 GLY A O 1
ATOM 886 N N . VAL A 1 109 ? -1.340 -3.034 4.362 1.00 96.94 109 VAL A N 1
ATOM 887 C CA . VAL A 1 109 ? -1.333 -1.575 4.565 1.00 96.94 109 VAL A CA 1
ATOM 888 C C . VAL A 1 109 ? -1.856 -1.293 5.963 1.00 96.94 109 VAL A C 1
ATOM 890 O O . VAL A 1 109 ? -2.692 -2.060 6.454 1.00 96.94 109 VAL A O 1
ATOM 893 N N . GLU A 1 110 ? -1.404 -0.215 6.617 1.00 96.88 110 GLU A N 1
ATOM 894 C CA . GLU A 1 110 ? -2.005 0.198 7.891 1.00 96.88 110 GLU A CA 1
ATOM 895 C C . GLU A 1 110 ? -3.535 0.281 7.724 1.00 96.88 110 GLU A C 1
ATOM 897 O O . GLU A 1 110 ? -4.044 1.038 6.886 1.00 96.88 110 GLU A O 1
ATOM 902 N N . PRO A 1 111 ? -4.301 -0.532 8.473 1.00 96.44 111 PRO A N 1
ATOM 903 C CA . PRO A 1 111 ? -5.666 -0.865 8.078 1.00 96.44 111 PRO A CA 1
ATOM 904 C C . PRO A 1 111 ? -6.654 0.311 8.063 1.00 96.44 111 PRO A C 1
ATOM 906 O O . PRO A 1 111 ? -7.700 0.214 7.415 1.00 96.44 111 PRO A O 1
ATOM 909 N N . TYR A 1 112 ? -6.348 1.420 8.736 1.00 95.31 112 TYR A N 1
ATOM 910 C CA . TYR A 1 112 ? -7.190 2.614 8.784 1.00 95.31 112 TYR A CA 1
ATOM 911 C C . TYR A 1 112 ? -6.469 3.887 8.315 1.00 95.31 112 TYR A C 1
ATOM 913 O O . TYR A 1 112 ? -7.034 4.968 8.470 1.00 95.31 112 TYR A O 1
ATOM 921 N N . HIS A 1 113 ? -5.260 3.773 7.751 1.00 95.88 113 HIS A N 1
ATOM 922 C CA . HIS A 1 113 ? -4.339 4.889 7.491 1.00 95.88 113 HIS A CA 1
ATOM 923 C C . HIS A 1 113 ? -4.184 5.822 8.702 1.00 95.88 113 HIS A C 1
ATOM 925 O O . HIS A 1 113 ? -4.215 7.048 8.600 1.00 95.88 113 HI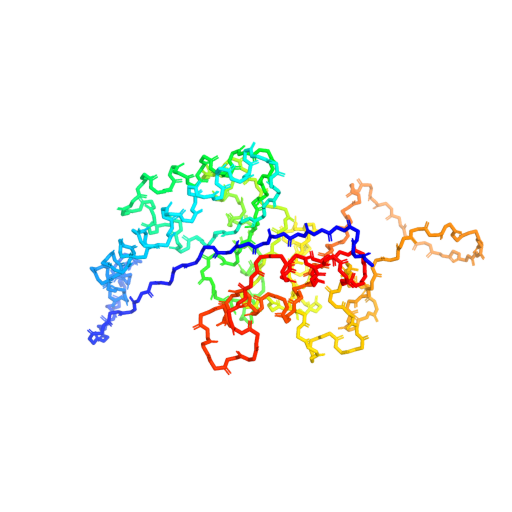S A O 1
ATOM 931 N N . SER A 1 114 ? -4.075 5.228 9.888 1.00 95.00 114 SER A N 1
ATOM 932 C CA . SER A 1 114 ? -3.898 5.940 11.148 1.00 95.00 114 SER A CA 1
ATOM 933 C C . SER A 1 114 ? -2.426 6.027 11.545 1.00 95.00 114 SER A C 1
ATOM 935 O O . SER A 1 114 ? -1.590 5.248 11.091 1.00 95.00 114 SER A O 1
ATOM 937 N N . PHE A 1 115 ? -2.111 6.936 12.461 1.00 95.88 115 PHE A N 1
ATOM 938 C CA . PHE A 1 115 ? -0.782 7.049 13.066 1.00 95.88 115 PHE A CA 1
ATOM 939 C C . PHE A 1 115 ? -0.711 6.330 14.420 1.00 95.88 115 PHE A C 1
ATOM 941 O O . PHE A 1 115 ? -0.054 6.812 15.340 1.00 95.88 115 PHE A O 1
ATOM 948 N N . LEU A 1 116 ? -1.406 5.191 14.580 1.00 95.31 116 LEU A N 1
ATOM 949 C CA . LEU A 1 116 ? -1.437 4.463 15.859 1.00 95.31 116 LEU A CA 1
ATOM 950 C C . LEU A 1 116 ? -0.028 4.158 16.380 1.00 95.31 116 LEU A C 1
ATOM 952 O O . LEU A 1 116 ? 0.208 4.232 17.579 1.00 95.31 116 LEU A O 1
ATOM 956 N N . PHE A 1 117 ? 0.915 3.891 15.483 1.00 94.94 117 PHE A N 1
ATOM 957 C CA . PHE A 1 117 ? 2.305 3.621 15.826 1.00 94.94 117 PHE A CA 1
ATOM 958 C C . PHE A 1 117 ? 3.038 4.780 16.530 1.00 94.94 117 PHE A C 1
ATOM 960 O O . PHE A 1 117 ? 4.080 4.548 17.134 1.00 94.94 117 PHE A O 1
ATOM 967 N N . LEU A 1 118 ? 2.515 6.013 16.478 1.00 94.81 118 LEU A N 1
ATOM 968 C CA . LEU A 1 118 ? 3.029 7.145 17.262 1.00 94.81 118 LEU A CA 1
ATOM 969 C C . LEU A 1 118 ? 2.501 7.161 18.704 1.00 94.81 118 LEU A C 1
ATOM 971 O O . LEU A 1 118 ? 3.056 7.861 19.545 1.00 94.81 118 LEU A O 1
ATOM 975 N N . LEU A 1 119 ? 1.409 6.442 18.974 1.00 95.88 119 LEU A N 1
ATOM 976 C CA . LEU A 1 119 ? 0.678 6.484 20.242 1.00 95.88 119 LEU A CA 1
ATOM 977 C C . LEU A 1 119 ? 0.840 5.190 21.044 1.00 95.88 119 LEU A C 1
ATOM 979 O O . LEU A 1 119 ? 1.060 5.243 22.250 1.00 95.88 119 LEU A O 1
ATOM 983 N N . ASP A 1 120 ? 0.712 4.040 20.383 1.00 96.94 120 ASP A N 1
ATOM 984 C CA . ASP A 1 120 ? 0.703 2.719 21.010 1.00 96.94 120 ASP A CA 1
ATOM 985 C C . ASP A 1 120 ? 1.263 1.671 20.036 1.00 96.94 120 ASP A C 1
ATOM 987 O O . ASP A 1 120 ? 0.578 1.163 19.142 1.00 96.94 120 ASP A O 1
ATOM 991 N N . LEU A 1 121 ? 2.556 1.382 20.195 1.00 95.56 121 LEU A N 1
ATOM 992 C CA . LEU A 1 121 ? 3.283 0.452 19.336 1.00 95.56 121 LEU A CA 1
ATOM 993 C C . LEU A 1 121 ? 2.822 -1.010 19.514 1.00 95.56 121 LEU A C 1
ATOM 995 O O . LEU A 1 121 ? 2.600 -1.665 18.494 1.00 95.56 121 LEU A O 1
ATOM 999 N N . PRO A 1 122 ? 2.599 -1.536 20.739 1.00 97.44 122 PRO A N 1
ATOM 1000 C CA . PRO A 1 122 ? 1.980 -2.852 20.920 1.00 97.44 122 PRO A CA 1
ATOM 1001 C C . PRO A 1 122 ? 0.616 -2.992 20.233 1.00 97.44 122 PRO A C 1
ATOM 1003 O O . PRO A 1 122 ? 0.373 -3.986 19.544 1.00 97.44 122 PRO A O 1
ATOM 1006 N N . ALA A 1 123 ? -0.263 -1.992 20.359 1.00 97.69 123 ALA A N 1
ATOM 1007 C CA . ALA A 1 123 ? -1.555 -2.020 19.677 1.00 97.69 123 ALA A CA 1
ATOM 1008 C C . ALA A 1 123 ? -1.397 -1.961 18.151 1.00 97.69 123 ALA A C 1
ATOM 1010 O O . ALA A 1 123 ? -2.169 -2.596 17.429 1.00 97.69 123 ALA A O 1
ATOM 1011 N N . PHE A 1 124 ? -0.405 -1.220 17.648 1.00 97.75 124 PHE A N 1
ATOM 1012 C CA . PHE A 1 124 ? -0.078 -1.189 16.225 1.00 97.75 124 PHE A CA 1
ATOM 1013 C C . PHE A 1 124 ? 0.357 -2.570 15.720 1.00 97.75 124 PHE A C 1
ATOM 1015 O O . PHE A 1 124 ? -0.202 -3.041 14.733 1.00 97.75 124 PHE A O 1
ATOM 1022 N N . ILE A 1 125 ? 1.263 -3.257 16.422 1.00 97.94 125 ILE A N 1
ATOM 1023 C CA . ILE A 1 125 ? 1.718 -4.615 16.074 1.00 97.94 125 ILE A CA 1
ATOM 1024 C C . ILE A 1 125 ? 0.526 -5.574 15.984 1.00 97.94 125 ILE A C 1
ATOM 1026 O O . ILE A 1 125 ? 0.310 -6.198 14.942 1.00 97.94 125 ILE A O 1
ATOM 1030 N N . ALA A 1 126 ? -0.297 -5.631 17.036 1.00 98.19 126 ALA A N 1
ATOM 1031 C CA . ALA A 1 126 ? -1.472 -6.501 17.078 1.00 98.19 126 ALA A CA 1
ATOM 1032 C C . ALA A 1 126 ? -2.462 -6.186 15.943 1.00 98.19 126 ALA A C 1
ATOM 1034 O O . ALA A 1 126 ? -3.031 -7.084 15.321 1.00 98.19 126 ALA A O 1
ATOM 1035 N N . ARG A 1 127 ? -2.644 -4.899 15.630 1.00 97.69 127 ARG A N 1
ATOM 1036 C CA . ARG A 1 127 ? -3.508 -4.443 14.538 1.00 97.69 127 ARG A CA 1
ATOM 1037 C C . ARG A 1 127 ? -2.980 -4.858 13.167 1.00 97.69 127 ARG A C 1
ATOM 1039 O O . ARG A 1 127 ? -3.779 -5.255 12.321 1.00 97.69 127 ARG A O 1
ATOM 1046 N N . MET A 1 128 ? -1.676 -4.760 12.932 1.00 98.00 128 MET A N 1
ATOM 1047 C CA . MET A 1 128 ? -1.073 -5.173 11.664 1.00 98.00 128 MET A CA 1
ATOM 1048 C C . MET A 1 128 ? -1.162 -6.692 11.471 1.00 98.00 128 MET A C 1
ATOM 1050 O O . MET A 1 128 ? -1.486 -7.154 10.378 1.00 98.00 128 MET A O 1
ATOM 1054 N N . GLN A 1 129 ? -0.969 -7.471 12.539 1.00 98.25 129 GLN A N 1
ATOM 1055 C CA . GLN A 1 129 ? -1.155 -8.925 12.516 1.00 98.25 129 GLN A CA 1
ATOM 1056 C C . GLN A 1 129 ? -2.604 -9.306 12.185 1.00 98.25 129 GLN A C 1
ATOM 1058 O O . GLN A 1 129 ? -2.833 -10.088 11.260 1.00 98.25 129 GLN A O 1
ATOM 1063 N N . ALA A 1 130 ? -3.570 -8.687 12.875 1.00 98.19 130 ALA A N 1
ATOM 1064 C CA . ALA A 1 130 ? -4.994 -8.898 12.627 1.00 98.19 130 ALA A CA 1
ATOM 1065 C C . ALA A 1 130 ? -5.398 -8.495 11.200 1.00 98.19 130 ALA A C 1
ATOM 1067 O O . ALA A 1 130 ? -6.171 -9.198 10.556 1.00 98.19 130 ALA A O 1
ATOM 1068 N N . MET A 1 131 ? -4.839 -7.398 10.675 1.00 97.94 131 MET A N 1
ATOM 1069 C CA . MET A 1 131 ? -5.050 -6.986 9.285 1.00 97.94 131 MET A CA 1
ATOM 1070 C C . MET A 1 131 ? -4.573 -8.050 8.305 1.00 97.94 131 MET A C 1
ATOM 1072 O O . MET A 1 131 ? -5.309 -8.404 7.385 1.00 97.94 131 MET A O 1
A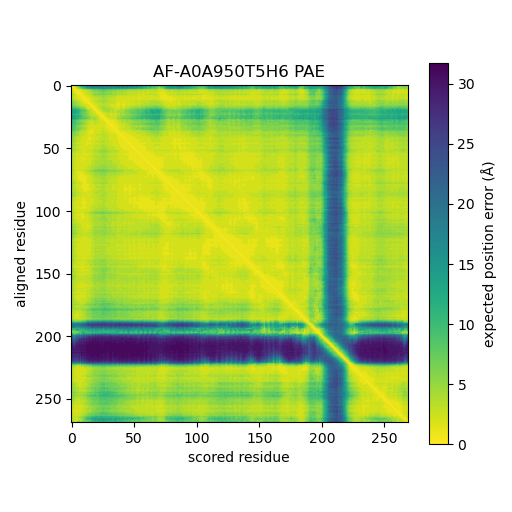TOM 1076 N N . ALA A 1 132 ? -3.382 -8.606 8.515 1.00 98.06 132 ALA A N 1
ATOM 1077 C CA . ALA A 1 132 ? -2.864 -9.642 7.639 1.00 98.06 132 ALA A CA 1
ATOM 1078 C C . ALA A 1 132 ? -3.730 -10.921 7.689 1.00 98.06 132 ALA A C 1
ATOM 1080 O O . ALA A 1 132 ? -3.853 -11.618 6.676 1.00 98.06 132 ALA A O 1
ATOM 1081 N N . ASP A 1 133 ? -4.347 -11.241 8.837 1.00 98.31 133 ASP A N 1
ATOM 1082 C CA . ASP A 1 133 ? -5.267 -12.383 8.988 1.00 98.31 133 ASP A CA 1
ATOM 1083 C C . ASP A 1 133 ? -6.606 -12.124 8.285 1.00 98.31 133 ASP A C 1
ATOM 1085 O O . ASP A 1 133 ? -7.129 -12.990 7.573 1.00 98.31 133 ASP A O 1
ATOM 1089 N N . GLU A 1 134 ? -7.139 -10.911 8.438 1.00 98.00 134 GLU A N 1
ATOM 1090 C CA . GLU A 1 134 ? -8.375 -10.471 7.789 1.00 98.00 134 GLU A CA 1
ATOM 1091 C C . GLU A 1 134 ? -8.197 -10.488 6.261 1.00 98.00 134 GLU A C 1
ATOM 1093 O O . GLU A 1 134 ? -8.996 -11.103 5.552 1.00 98.00 134 GLU A O 1
ATOM 1098 N N . LEU A 1 135 ? -7.094 -9.935 5.740 1.00 97.94 135 LEU A N 1
ATOM 1099 C CA . LEU A 1 135 ? -6.782 -9.961 4.307 1.00 97.94 135 LEU A CA 1
ATOM 1100 C C . LEU A 1 135 ? -6.599 -11.384 3.762 1.00 97.94 135 LEU A C 1
ATOM 1102 O O . LEU A 1 135 ? -7.120 -11.680 2.686 1.00 97.94 135 LEU A O 1
ATOM 1106 N N . LYS A 1 136 ? -5.960 -12.292 4.515 1.00 98.06 136 LYS A N 1
ATOM 1107 C CA . LYS A 1 136 ? -5.888 -13.717 4.144 1.00 98.06 136 LYS A CA 1
ATOM 1108 C C . LYS A 1 136 ? -7.278 -14.329 4.000 1.00 98.06 136 LYS A C 1
ATOM 1110 O O . LYS A 1 136 ? -7.514 -15.091 3.069 1.00 98.06 136 LYS A O 1
ATOM 1115 N N . THR A 1 137 ? -8.196 -13.985 4.896 1.00 98.00 137 THR A N 1
ATOM 1116 C CA . THR A 1 137 ? -9.577 -14.480 4.856 1.00 98.00 137 THR A CA 1
ATOM 1117 C C . THR A 1 137 ? -10.342 -13.926 3.651 1.00 98.00 137 THR A C 1
ATOM 1119 O O . THR A 1 137 ? -11.096 -14.652 3.011 1.00 98.00 137 THR A O 1
ATOM 1122 N N . ILE A 1 138 ? -10.141 -12.650 3.313 1.00 97.44 138 ILE A N 1
ATOM 1123 C CA . ILE A 1 138 ? -10.878 -11.971 2.236 1.00 97.44 138 ILE A CA 1
ATOM 1124 C C . ILE A 1 138 ? -10.355 -12.332 0.843 1.00 97.44 138 ILE A C 1
ATOM 1126 O O . ILE A 1 138 ? -11.162 -12.495 -0.075 1.00 97.44 138 ILE A O 1
ATOM 1130 N N . PHE A 1 139 ? -9.031 -12.405 0.687 1.00 97.94 139 PHE A N 1
ATOM 1131 C CA . PHE A 1 139 ? -8.343 -12.519 -0.603 1.00 97.94 139 PHE A CA 1
ATOM 1132 C C . PHE A 1 139 ? -7.611 -13.854 -0.799 1.00 97.94 139 PHE A C 1
ATOM 1134 O O . PHE A 1 139 ? -7.043 -14.089 -1.860 1.00 97.94 139 PHE A O 1
ATOM 1141 N N . GLY A 1 140 ? -7.566 -14.725 0.212 1.00 97.19 140 GLY A N 1
ATOM 1142 C CA . GLY A 1 140 ? -6.866 -16.015 0.154 1.00 97.19 140 GLY A CA 1
ATOM 1143 C C . GLY A 1 140 ? -5.340 -15.929 0.290 1.00 97.19 140 GLY A C 1
ATOM 1144 O O . GLY A 1 140 ? -4.687 -16.956 0.472 1.00 97.19 140 GLY A O 1
ATOM 1145 N N . LYS A 1 141 ? -4.758 -14.723 0.258 1.00 96.50 141 LYS A N 1
ATOM 1146 C CA . LYS A 1 141 ? -3.316 -14.468 0.395 1.00 96.50 141 LYS A CA 1
ATOM 1147 C C . LYS A 1 141 ? -3.039 -13.670 1.669 1.00 96.50 141 LYS A C 1
ATOM 1149 O O . LYS A 1 141 ? -3.697 -12.668 1.930 1.00 96.50 141 LYS A O 1
ATOM 1154 N N . ARG A 1 142 ? -2.064 -14.106 2.472 1.00 97.31 142 ARG A N 1
ATOM 1155 C CA . ARG A 1 142 ? -1.566 -13.318 3.610 1.00 97.31 142 ARG A CA 1
ATOM 1156 C C . ARG A 1 142 ? -0.450 -12.393 3.114 1.00 97.31 142 ARG A C 1
ATOM 1158 O O . ARG A 1 142 ? 0.494 -12.922 2.528 1.00 97.31 142 ARG A O 1
ATOM 1165 N N . PRO A 1 143 ? -0.508 -11.075 3.363 1.00 97.50 143 PRO A N 1
ATOM 1166 C CA . PRO A 1 143 ? 0.602 -10.196 3.020 1.00 97.50 143 PRO A CA 1
ATOM 1167 C C . PRO A 1 143 ? 1.833 -10.518 3.872 1.00 97.50 143 PRO A C 1
ATOM 1169 O O . PRO A 1 143 ? 1.727 -10.740 5.079 1.00 97.50 143 PRO A O 1
ATOM 1172 N N . VAL A 1 144 ? 3.000 -10.528 3.232 1.00 96.50 144 VAL A N 1
ATOM 1173 C CA . VAL A 1 144 ? 4.312 -10.717 3.883 1.00 96.50 144 VAL A CA 1
ATOM 1174 C C . VAL A 1 144 ? 5.180 -9.462 3.814 1.00 96.50 144 VAL A C 1
ATOM 1176 O O . VAL A 1 144 ? 6.126 -9.337 4.587 1.00 96.50 144 VAL A O 1
ATOM 1179 N N . VAL A 1 145 ? 4.833 -8.535 2.922 1.00 97.44 145 VAL A N 1
ATOM 1180 C CA . VAL A 1 145 ? 5.387 -7.184 2.826 1.00 97.44 145 VAL A CA 1
ATOM 1181 C C . VAL A 1 145 ? 4.307 -6.197 3.248 1.00 97.44 145 VAL A C 1
ATOM 1183 O O . VAL A 1 145 ? 3.117 -6.448 3.027 1.00 97.44 145 VAL A O 1
ATOM 1186 N N . THR A 1 146 ? 4.703 -5.089 3.868 1.00 97.50 146 THR A N 1
ATOM 1187 C CA . THR A 1 146 ? 3.761 -4.095 4.382 1.00 97.50 146 THR A CA 1
ATOM 1188 C C . THR A 1 146 ? 4.128 -2.655 4.051 1.00 97.50 146 THR A C 1
ATOM 1190 O O . THR A 1 146 ? 5.276 -2.319 3.802 1.00 97.50 146 THR A O 1
ATOM 1193 N N . ASP A 1 147 ? 3.140 -1.780 4.126 1.00 96.12 147 ASP A N 1
ATOM 1194 C CA . ASP A 1 147 ? 3.259 -0.337 4.030 1.00 96.12 147 ASP A CA 1
ATOM 1195 C C . ASP A 1 147 ? 2.616 0.313 5.257 1.00 96.12 147 ASP A C 1
ATOM 1197 O O . ASP A 1 147 ? 1.563 -0.114 5.749 1.00 96.12 147 ASP A O 1
ATOM 1201 N N . THR A 1 148 ? 3.279 1.332 5.781 1.00 95.62 148 THR A N 1
ATOM 1202 C CA . THR A 1 148 ? 2.797 2.133 6.903 1.00 95.62 148 THR A CA 1
ATOM 1203 C C . THR A 1 148 ? 2.135 3.402 6.378 1.00 95.62 148 THR A C 1
ATOM 1205 O O . THR A 1 148 ? 2.288 3.798 5.226 1.00 95.62 148 THR A O 1
ATOM 1208 N N . THR A 1 149 ? 1.374 4.084 7.229 1.00 95.38 149 THR A N 1
ATOM 1209 C CA . THR A 1 149 ? 0.743 5.354 6.854 1.00 95.38 149 THR A CA 1
ATOM 1210 C C . THR A 1 149 ? 1.799 6.353 6.362 1.00 95.38 149 THR A C 1
ATOM 1212 O O . THR A 1 149 ? 2.763 6.637 7.073 1.00 95.38 149 THR A O 1
ATOM 1215 N N . GLU A 1 150 ? 1.614 6.870 5.143 1.00 93.12 150 GLU A N 1
ATOM 1216 C CA . GLU A 1 150 ? 2.550 7.767 4.445 1.00 93.12 150 GLU A CA 1
ATOM 1217 C C 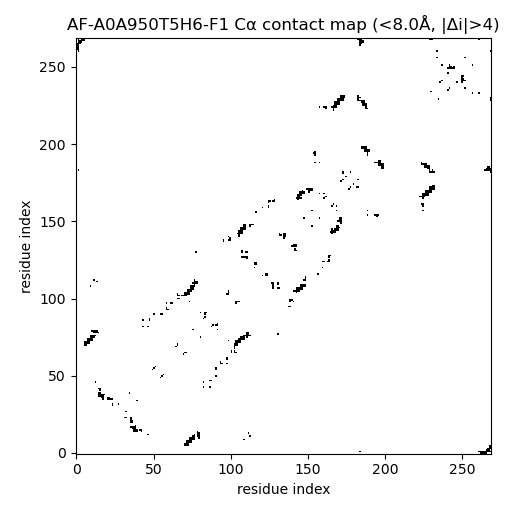. GLU A 1 150 ? 3.976 7.202 4.264 1.00 93.12 150 GLU A C 1
ATOM 1219 O O . GLU A 1 150 ? 4.934 7.976 4.230 1.00 93.12 150 GLU A O 1
ATOM 1224 N N . MET A 1 151 ? 4.139 5.871 4.186 1.00 95.12 151 MET A N 1
ATOM 1225 C CA . MET A 1 151 ? 5.443 5.188 4.073 1.00 95.12 151 MET A CA 1
ATOM 1226 C C . MET A 1 151 ? 6.440 5.616 5.169 1.00 95.12 151 MET A C 1
ATOM 1228 O O . MET A 1 151 ? 7.658 5.690 4.962 1.00 95.12 151 MET A O 1
ATOM 1232 N N . CYS A 1 152 ? 5.910 5.960 6.347 1.00 93.94 152 CYS A N 1
ATOM 1233 C CA . CYS A 1 152 ? 6.685 6.412 7.492 1.00 93.94 152 CYS A CA 1
ATOM 1234 C C . CYS A 1 152 ? 7.535 5.273 8.060 1.00 93.94 152 CYS A C 1
ATOM 1236 O O . CYS A 1 152 ? 7.023 4.212 8.422 1.00 93.94 152 CYS A O 1
ATOM 1238 N N . MET A 1 153 ? 8.833 5.527 8.218 1.00 92.25 153 MET A N 1
ATOM 1239 C CA . MET A 1 153 ? 9.779 4.534 8.712 1.00 92.25 153 MET A CA 1
ATOM 1240 C C . MET A 1 153 ? 10.740 5.132 9.737 1.00 92.25 153 MET A C 1
ATOM 1242 O O . MET A 1 153 ? 11.187 6.273 9.623 1.00 92.25 153 MET A O 1
ATOM 1246 N N . SER A 1 154 ? 11.058 4.332 10.748 1.00 90.88 154 SER A N 1
ATOM 1247 C CA . SER A 1 154 ? 12.089 4.585 11.753 1.00 90.88 154 SER A CA 1
ATOM 1248 C C . SER A 1 154 ? 12.618 3.243 12.260 1.00 90.88 154 SER A C 1
ATOM 1250 O O . SER A 1 154 ? 11.972 2.219 12.047 1.00 90.88 154 SER A O 1
ATOM 1252 N N . ALA A 1 155 ? 13.746 3.232 12.976 1.00 90.06 155 ALA A N 1
ATOM 1253 C CA . ALA A 1 155 ? 14.267 2.002 13.584 1.00 90.06 155 ALA A CA 1
ATOM 1254 C C . ALA A 1 155 ? 13.229 1.336 14.512 1.00 90.06 155 ALA A C 1
ATOM 1256 O O . ALA A 1 155 ? 13.040 0.123 14.489 1.00 90.06 155 ALA A O 1
ATOM 1257 N N . THR A 1 156 ? 12.490 2.141 15.280 1.00 91.88 156 THR A N 1
ATOM 1258 C CA . THR A 1 156 ? 11.418 1.657 16.159 1.00 91.88 156 THR A CA 1
ATOM 1259 C C . THR A 1 156 ? 10.281 1.004 15.374 1.00 91.88 156 THR A C 1
ATOM 1261 O O . THR A 1 156 ? 9.808 -0.062 15.764 1.00 91.88 156 THR A O 1
ATOM 1264 N N . LEU A 1 157 ? 9.845 1.620 14.267 1.00 93.56 157 LEU A N 1
ATOM 1265 C CA . LEU A 1 157 ? 8.799 1.044 13.417 1.00 93.56 157 LEU A CA 1
ATOM 1266 C C . LEU A 1 157 ? 9.276 -0.224 12.725 1.00 93.56 157 LEU A C 1
ATOM 1268 O O . LEU A 1 157 ? 8.546 -1.205 12.709 1.00 93.56 157 LEU A O 1
ATOM 1272 N N . TYR A 1 158 ? 10.505 -0.229 12.221 1.00 94.00 158 TYR A N 1
ATOM 1273 C CA . TYR A 1 158 ? 11.117 -1.403 11.617 1.00 94.00 158 TYR A CA 1
ATOM 1274 C C . TYR A 1 158 ? 11.093 -2.608 12.568 1.00 94.00 158 TYR A C 1
ATOM 1276 O O . TYR A 1 158 ? 10.574 -3.662 12.209 1.00 94.00 158 TYR A O 1
ATOM 1284 N N . ASN A 1 159 ? 11.546 -2.429 13.813 1.00 92.81 159 ASN A N 1
ATOM 1285 C CA . ASN A 1 159 ? 11.542 -3.495 14.822 1.00 92.81 159 ASN A CA 1
ATOM 1286 C C . ASN A 1 159 ? 10.120 -3.945 15.195 1.00 92.81 159 ASN A C 1
ATOM 1288 O O . ASN A 1 159 ? 9.878 -5.120 15.475 1.00 92.81 159 ASN A O 1
ATOM 1292 N N . ALA A 1 160 ? 9.153 -3.024 15.185 1.00 94.62 160 ALA A N 1
ATOM 1293 C CA . ALA A 1 160 ? 7.751 -3.370 15.390 1.00 94.62 160 ALA A CA 1
ATOM 1294 C C . ALA A 1 160 ? 7.187 -4.205 14.232 1.00 94.62 160 ALA A C 1
ATOM 1296 O O . ALA A 1 160 ? 6.429 -5.140 14.472 1.00 94.62 160 ALA A O 1
ATOM 1297 N N . LEU A 1 161 ? 7.561 -3.899 12.988 1.00 95.56 161 LEU A N 1
ATOM 1298 C CA . LEU A 1 161 ? 7.150 -4.668 11.813 1.00 95.56 161 LEU A CA 1
ATOM 1299 C C . LEU A 1 161 ? 7.802 -6.056 11.772 1.00 95.56 161 LEU A C 1
ATOM 1301 O O . LEU A 1 161 ? 7.125 -7.020 11.416 1.00 95.56 161 LEU A O 1
ATOM 1305 N N . ASP A 1 162 ? 9.058 -6.172 12.210 1.00 94.94 162 ASP A N 1
ATOM 1306 C CA . ASP A 1 162 ? 9.721 -7.464 12.427 1.00 94.94 162 ASP A CA 1
ATOM 1307 C C . ASP A 1 162 ? 8.972 -8.292 13.483 1.00 94.94 162 ASP A C 1
ATOM 1309 O O . ASP A 1 162 ? 8.557 -9.421 13.231 1.00 94.94 162 ASP A O 1
ATOM 1313 N N . THR A 1 163 ? 8.642 -7.677 14.625 1.00 94.81 163 THR A N 1
ATOM 1314 C CA . THR A 1 163 ? 7.831 -8.314 15.682 1.00 94.81 163 THR A CA 1
ATOM 1315 C C . THR A 1 163 ? 6.434 -8.711 15.184 1.00 94.81 163 THR A C 1
ATOM 1317 O O . THR A 1 163 ? 5.871 -9.720 15.612 1.00 94.81 163 THR A O 1
ATOM 1320 N N . ALA A 1 164 ? 5.855 -7.933 14.265 1.00 95.50 164 ALA A N 1
ATOM 1321 C CA . ALA A 1 164 ? 4.579 -8.251 13.631 1.00 95.50 164 ALA A CA 1
ATOM 1322 C C . ALA A 1 164 ? 4.680 -9.413 12.619 1.00 95.50 164 ALA A C 1
ATOM 1324 O O . ALA A 1 164 ? 3.643 -9.966 12.243 1.00 95.50 164 ALA A O 1
ATOM 1325 N N . GLY A 1 165 ? 5.893 -9.818 12.227 1.00 95.44 165 GLY A N 1
ATOM 1326 C CA . GLY A 1 165 ? 6.170 -10.957 11.349 1.00 95.44 165 GLY A CA 1
ATOM 1327 C C . GLY A 1 165 ? 6.194 -10.621 9.856 1.00 95.44 165 GLY A C 1
ATOM 1328 O O . GLY A 1 165 ? 5.938 -11.505 9.035 1.00 95.44 165 GLY A O 1
ATOM 1329 N N . PHE A 1 166 ? 6.441 -9.361 9.483 1.00 96.69 166 PHE A N 1
ATOM 1330 C CA . PHE A 1 166 ? 6.618 -8.986 8.076 1.00 96.69 166 PHE A CA 1
ATOM 1331 C C . PHE A 1 166 ? 8.058 -9.227 7.626 1.00 96.69 166 PHE A C 1
ATOM 1333 O O . PHE A 1 166 ? 9.000 -8.909 8.339 1.00 96.69 166 PHE A O 1
ATOM 1340 N N . ARG A 1 167 ? 8.233 -9.733 6.402 1.00 96.00 167 ARG A N 1
ATOM 1341 C CA . ARG A 1 167 ? 9.553 -9.958 5.788 1.00 96.00 167 ARG A CA 1
ATOM 1342 C C . ARG A 1 167 ? 10.080 -8.741 5.043 1.00 96.00 167 ARG A C 1
ATOM 1344 O O . ARG A 1 167 ? 11.259 -8.701 4.710 1.00 96.00 167 ARG A O 1
ATOM 1351 N N . GLY A 1 168 ? 9.222 -7.768 4.763 1.00 95.19 168 GLY A N 1
ATOM 1352 C CA . GLY A 1 168 ? 9.640 -6.516 4.161 1.00 95.19 168 GLY A CA 1
ATOM 1353 C C . GLY A 1 168 ? 8.660 -5.381 4.413 1.00 95.19 168 GLY A C 1
ATOM 1354 O O . GLY A 1 168 ? 7.499 -5.612 4.763 1.00 95.19 168 GLY A O 1
ATOM 1355 N N . ALA A 1 169 ? 9.124 -4.150 4.232 1.00 95.88 169 ALA A N 1
ATOM 1356 C CA . ALA A 1 169 ? 8.287 -2.969 4.330 1.00 95.88 169 ALA A CA 1
ATOM 1357 C C . ALA A 1 169 ? 8.650 -1.901 3.297 1.00 95.88 169 ALA A C 1
ATOM 1359 O O . ALA A 1 169 ? 9.797 -1.799 2.867 1.00 95.88 169 ALA A O 1
ATOM 1360 N N . VAL A 1 170 ? 7.671 -1.089 2.915 1.00 95.25 170 VAL A N 1
ATOM 1361 C CA . VAL A 1 170 ? 7.873 0.068 2.042 1.00 95.25 170 VAL A CA 1
ATOM 1362 C C . VAL A 1 170 ? 8.267 1.285 2.882 1.00 95.25 170 VAL A C 1
ATOM 1364 O O . VAL A 1 170 ? 7.735 1.516 3.968 1.00 95.25 170 VAL A O 1
ATOM 1367 N N . MET A 1 171 ? 9.220 2.062 2.380 1.00 94.12 171 MET A N 1
ATOM 1368 C CA . MET A 1 171 ? 9.698 3.308 2.967 1.00 94.12 171 MET A CA 1
ATOM 1369 C C . MET A 1 171 ? 9.749 4.399 1.899 1.00 94.12 171 MET A C 1
ATOM 1371 O O . MET A 1 171 ? 10.035 4.154 0.727 1.00 94.12 171 MET A O 1
ATOM 1375 N N . ASP A 1 172 ? 9.501 5.633 2.312 1.00 93.69 172 ASP A N 1
ATOM 1376 C CA . ASP A 1 172 ? 9.620 6.783 1.430 1.00 93.69 172 ASP A CA 1
ATOM 1377 C C . ASP A 1 172 ? 11.082 7.070 1.034 1.00 93.69 172 ASP A C 1
ATOM 1379 O O . ASP A 1 172 ? 11.969 7.110 1.888 1.00 93.69 172 ASP A O 1
ATOM 1383 N N . GLY A 1 173 ? 11.334 7.318 -0.253 1.00 92.44 173 GLY A N 1
ATOM 1384 C CA . GLY A 1 173 ? 12.655 7.659 -0.787 1.00 92.44 173 GLY A CA 1
ATOM 1385 C C . GLY A 1 173 ? 12.941 9.158 -0.894 1.00 92.44 173 GLY A C 1
ATOM 1386 O O . GLY A 1 173 ? 13.811 9.555 -1.669 1.00 92.44 173 GLY A O 1
ATOM 1387 N N . ARG A 1 174 ? 12.230 10.026 -0.158 1.00 91.38 174 ARG A N 1
ATOM 1388 C CA . ARG A 1 174 ? 12.526 11.475 -0.139 1.00 91.38 174 ARG A CA 1
ATOM 1389 C C . ARG A 1 174 ? 13.975 11.765 0.297 1.00 91.38 174 ARG A C 1
ATOM 1391 O O . ARG A 1 174 ? 14.455 11.132 1.240 1.00 91.38 174 ARG A O 1
ATOM 1398 N N . PRO A 1 175 ? 14.655 12.781 -0.279 1.00 89.69 175 PRO A N 1
ATOM 1399 C CA . PRO A 1 175 ? 16.070 13.048 0.007 1.00 89.69 175 PRO A CA 1
ATOM 1400 C C . PRO A 1 175 ? 16.405 13.233 1.491 1.00 89.69 175 PRO A C 1
ATOM 1402 O O . PRO A 1 175 ? 17.440 12.769 1.950 1.00 89.69 175 PRO A O 1
ATOM 1405 N N . TRP A 1 176 ? 15.528 13.859 2.282 1.00 88.25 176 TRP A N 1
ATOM 1406 C CA . TRP A 1 176 ? 15.764 14.028 3.724 1.00 88.25 176 TRP A CA 1
ATOM 1407 C C . TRP A 1 176 ? 15.514 12.759 4.549 1.00 88.25 176 TRP A C 1
ATOM 1409 O O . TRP A 1 176 ? 16.012 12.664 5.667 1.00 88.25 176 TRP A O 1
ATOM 1419 N N . VAL A 1 177 ? 14.753 11.794 4.022 1.00 88.38 177 VAL A N 1
ATOM 1420 C CA . VAL A 1 177 ? 14.597 10.460 4.624 1.00 88.38 177 VAL A CA 1
ATOM 1421 C C . VAL A 1 177 ? 15.823 9.615 4.286 1.00 88.38 177 VAL A C 1
ATOM 1423 O O . VAL A 1 177 ? 16.407 8.973 5.159 1.00 88.38 177 VAL A O 1
ATOM 1426 N N . MET A 1 178 ? 16.262 9.656 3.028 1.00 89.12 178 MET A N 1
ATOM 1427 C CA . MET A 1 178 ? 17.391 8.866 2.542 1.00 89.12 178 MET A CA 1
ATOM 1428 C C . MET A 1 178 ? 18.746 9.401 3.019 1.00 89.12 178 MET A C 1
ATOM 1430 O O . MET A 1 178 ? 19.640 8.613 3.338 1.00 89.12 178 MET A O 1
ATOM 1434 N N . GLY A 1 179 ? 18.898 10.716 3.158 1.00 88.81 179 GLY A N 1
ATOM 1435 C CA . GLY A 1 179 ? 20.171 11.348 3.478 1.00 88.81 179 GLY A CA 1
ATOM 1436 C C . GLY A 1 179 ? 21.167 11.144 2.339 1.00 88.81 179 GLY A C 1
ATOM 1437 O O . GLY A 1 179 ? 20.975 11.660 1.247 1.00 88.81 179 GLY A O 1
ATOM 1438 N N . TRP A 1 180 ? 22.227 10.382 2.596 1.00 87.50 180 TRP A N 1
ATOM 1439 C CA . TRP A 1 180 ? 23.252 10.033 1.603 1.00 87.50 180 TRP A CA 1
ATOM 1440 C C . TRP A 1 180 ? 22.934 8.752 0.813 1.00 87.50 180 TRP A C 1
ATOM 1442 O O . TRP A 1 180 ? 23.722 8.349 -0.034 1.00 87.50 180 TRP A O 1
ATOM 1452 N N . ARG A 1 181 ? 21.820 8.081 1.131 1.00 90.38 181 ARG A N 1
ATOM 1453 C CA . ARG A 1 181 ? 21.390 6.816 0.516 1.00 90.38 181 ARG A CA 1
ATOM 1454 C C . ARG A 1 181 ? 20.608 7.068 -0.775 1.00 90.38 181 ARG A C 1
ATOM 1456 O O . ARG A 1 181 ? 20.050 8.147 -0.958 1.00 90.38 181 ARG A O 1
ATOM 1463 N N . GLU A 1 182 ? 20.505 6.050 -1.621 1.00 90.62 182 GLU A N 1
ATOM 1464 C CA . GLU A 1 182 ? 19.769 6.107 -2.889 1.00 90.62 182 GLU A CA 1
ATOM 1465 C C . GLU A 1 182 ? 18.496 5.259 -2.815 1.00 90.62 182 GLU A C 1
ATOM 1467 O O . GLU A 1 182 ? 18.453 4.243 -2.135 1.00 90.62 182 GLU A O 1
ATOM 1472 N N . SER A 1 183 ? 17.420 5.657 -3.491 1.00 91.88 183 SER A N 1
ATOM 1473 C CA . SER A 1 183 ? 16.143 4.930 -3.412 1.00 91.88 183 SER A CA 1
ATOM 1474 C C . SER A 1 183 ? 16.087 3.664 -4.269 1.00 91.88 183 SER A C 1
ATOM 1476 O O . SER A 1 183 ? 15.013 3.089 -4.411 1.00 91.88 183 SER A O 1
ATOM 1478 N N . THR A 1 184 ? 17.201 3.264 -4.875 1.00 92.00 184 THR A N 1
ATOM 1479 C CA . THR A 1 184 ? 17.276 2.181 -5.863 1.00 92.00 184 THR A CA 1
ATOM 1480 C C . THR A 1 184 ? 17.988 0.934 -5.327 1.00 92.00 184 THR A C 1
ATOM 1482 O O . THR A 1 184 ? 18.433 0.071 -6.086 1.00 92.00 184 THR A O 1
ATOM 1485 N N . HIS A 1 185 ? 18.105 0.834 -4.002 1.00 90.19 185 HIS A N 1
ATOM 1486 C CA . HIS A 1 185 ? 18.677 -0.312 -3.305 1.00 90.19 185 HIS A CA 1
ATOM 1487 C C . HIS A 1 185 ? 17.702 -0.856 -2.264 1.00 90.19 185 HIS A C 1
ATOM 1489 O O . HIS A 1 185 ? 16.852 -0.140 -1.734 1.00 90.19 185 HIS A O 1
ATOM 1495 N N . LEU A 1 186 ? 17.878 -2.128 -1.916 1.00 90.25 186 LEU A N 1
ATOM 1496 C CA . LEU A 1 186 ? 17.205 -2.736 -0.775 1.00 90.25 186 LEU A CA 1
ATOM 1497 C C . LEU A 1 186 ? 17.959 -2.428 0.512 1.00 90.25 186 LEU A C 1
ATOM 1499 O O . LEU A 1 186 ? 19.181 -2.544 0.559 1.00 90.25 186 LEU A O 1
ATOM 1503 N N . TYR A 1 187 ? 17.231 -2.099 1.578 1.00 91.19 187 TYR A N 1
ATOM 1504 C CA . TYR A 1 187 ? 17.828 -1.742 2.866 1.00 91.19 187 TYR A CA 1
ATOM 1505 C C . TYR A 1 187 ? 17.425 -2.700 3.995 1.00 91.19 187 TYR A C 1
ATOM 1507 O O . TYR A 1 187 ? 16.359 -3.300 3.962 1.00 91.19 187 TYR A O 1
ATOM 1515 N N . ARG A 1 188 ? 18.247 -2.808 5.040 1.00 90.75 188 ARG A N 1
ATOM 1516 C CA . ARG A 1 188 ? 17.905 -3.417 6.341 1.00 90.75 188 ARG A CA 1
ATOM 1517 C C . ARG A 1 188 ? 18.409 -2.523 7.466 1.00 90.75 188 ARG A C 1
ATOM 1519 O O . ARG A 1 188 ? 19.458 -1.891 7.327 1.00 90.75 188 ARG A O 1
ATOM 1526 N N . TYR A 1 189 ? 17.693 -2.451 8.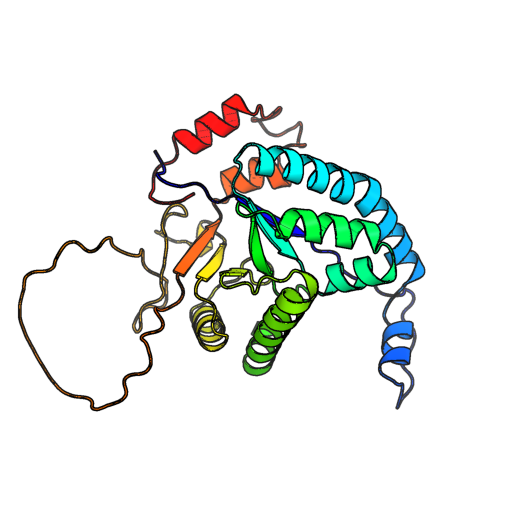584 1.00 82.12 189 TYR A N 1
ATOM 1527 C CA . TYR A 1 189 ? 18.299 -1.910 9.804 1.00 82.12 189 TYR A CA 1
ATOM 1528 C C . TYR A 1 189 ? 19.232 -2.968 10.398 1.00 82.12 189 TYR A C 1
ATOM 1530 O O . TYR A 1 189 ? 18.880 -4.142 10.457 1.00 82.12 189 TYR A O 1
ATOM 1538 N N . GLY A 1 190 ? 20.434 -2.543 10.787 1.00 73.06 190 GLY A N 1
ATOM 1539 C CA . GLY A 1 190 ? 21.352 -3.361 11.579 1.00 73.06 190 GLY A CA 1
ATOM 1540 C C . GLY A 1 190 ? 21.238 -3.017 13.062 1.00 73.06 190 GLY A C 1
ATOM 1541 O O . GLY A 1 190 ? 20.754 -1.936 13.401 1.00 73.06 190 GLY A O 1
ATOM 1542 N N . ASP A 1 191 ? 21.745 -3.905 13.916 1.00 58.25 191 ASP A N 1
ATOM 1543 C CA . ASP A 1 191 ? 21.631 -3.806 15.379 1.00 58.25 191 ASP A CA 1
ATOM 1544 C C . ASP A 1 191 ? 22.191 -2.489 15.960 1.00 58.25 191 ASP A C 1
ATOM 1546 O O . ASP A 1 191 ? 21.665 -1.971 16.943 1.00 58.25 191 ASP A O 1
ATOM 1550 N N . ASP A 1 192 ? 23.198 -1.892 15.308 1.00 54.59 192 ASP A N 1
ATOM 1551 C CA . ASP A 1 192 ? 23.973 -0.760 15.846 1.00 54.59 192 ASP A CA 1
ATOM 1552 C C . ASP A 1 192 ? 23.778 0.576 15.090 1.00 54.59 192 ASP A C 1
ATOM 1554 O O . ASP A 1 192 ? 24.571 1.511 15.236 1.00 54.59 192 ASP A O 1
ATOM 1558 N N . GLY A 1 193 ? 22.766 0.687 14.220 1.00 60.62 193 GLY A N 1
ATOM 1559 C CA . GLY A 1 193 ? 22.617 1.824 13.301 1.00 60.62 193 GLY A CA 1
ATOM 1560 C C . GLY A 1 193 ? 21.333 2.644 13.490 1.00 60.62 193 GLY A C 1
ATOM 1561 O O . GLY A 1 193 ? 20.246 2.074 13.453 1.00 60.62 193 GLY A O 1
ATOM 1562 N N . PRO A 1 194 ? 21.393 3.993 13.554 1.00 64.94 194 PRO A N 1
ATOM 1563 C CA . PRO A 1 194 ? 20.186 4.829 13.529 1.00 64.94 194 PRO A CA 1
ATOM 1564 C C . PRO A 1 194 ? 19.500 4.841 12.150 1.00 64.94 194 PRO A C 1
ATOM 1566 O O . PRO A 1 194 ? 18.390 5.355 12.008 1.00 64.94 194 PRO A O 1
ATOM 1569 N N . CYS A 1 195 ? 20.157 4.298 11.120 1.00 69.88 195 CYS A N 1
ATOM 1570 C CA . CYS A 1 195 ? 19.690 4.262 9.741 1.00 69.88 195 CYS A CA 1
ATOM 1571 C C . CYS A 1 195 ? 19.854 2.869 9.118 1.00 69.88 195 CYS A C 1
ATOM 1573 O O . CYS A 1 195 ? 20.803 2.141 9.412 1.00 69.88 195 CYS A O 1
ATOM 1575 N N . ALA A 1 196 ? 18.936 2.533 8.211 1.00 74.12 196 ALA A N 1
ATOM 1576 C CA . ALA A 1 196 ? 19.013 1.320 7.408 1.00 74.12 196 ALA A CA 1
ATOM 1577 C C . ALA A 1 196 ? 20.177 1.381 6.403 1.00 74.12 196 ALA A C 1
ATOM 1579 O O . ALA A 1 196 ? 20.413 2.433 5.798 1.00 74.12 196 ALA A O 1
ATOM 1580 N N . ARG A 1 197 ? 20.868 0.256 6.207 1.00 78.88 197 ARG A N 1
ATOM 1581 C CA . ARG A 1 197 ? 22.010 0.080 5.294 1.00 78.88 197 ARG A CA 1
ATOM 1582 C C . ARG A 1 197 ? 21.626 -0.807 4.103 1.00 78.88 197 ARG A C 1
ATOM 1584 O O . ARG A 1 197 ? 20.737 -1.640 4.280 1.00 78.88 197 ARG A O 1
ATOM 1591 N N . PRO A 1 198 ? 22.253 -0.638 2.923 1.00 76.50 198 PRO A N 1
ATOM 1592 C CA . PRO A 1 198 ? 21.994 -1.508 1.782 1.00 76.50 198 PRO A CA 1
ATOM 1593 C C . PRO A 1 198 ? 22.257 -2.977 2.127 1.00 76.50 198 PRO A C 1
ATOM 1595 O O . PRO A 1 198 ? 23.210 -3.277 2.852 1.00 76.50 198 PRO A O 1
ATOM 1598 N N . ILE A 1 199 ? 21.436 -3.885 1.607 1.00 78.12 199 ILE A N 1
ATOM 1599 C CA . ILE A 1 199 ? 21.715 -5.320 1.660 1.00 78.12 199 ILE A CA 1
ATOM 1600 C C . ILE A 1 199 ? 22.853 -5.579 0.673 1.00 78.12 199 ILE A C 1
ATOM 1602 O O . ILE A 1 199 ? 22.659 -5.485 -0.534 1.00 78.12 199 ILE A O 1
ATOM 1606 N N . ALA A 1 200 ? 24.055 -5.852 1.180 1.00 68.75 200 ALA A N 1
ATOM 1607 C CA . ALA A 1 200 ? 25.165 -6.247 0.325 1.00 68.75 200 ALA A CA 1
ATOM 1608 C C . ALA A 1 200 ? 24.872 -7.625 -0.289 1.00 68.75 200 ALA A C 1
ATOM 1610 O O . ALA A 1 200 ? 24.460 -8.543 0.423 1.00 68.75 200 ALA A O 1
ATOM 1611 N N . GLU A 1 201 ? 25.122 -7.791 -1.588 1.00 48.16 201 GLU A N 1
ATOM 1612 C CA . GLU A 1 201 ? 25.275 -9.127 -2.160 1.00 48.16 201 GLU A CA 1
ATOM 1613 C C . GLU A 1 201 ? 26.401 -9.839 -1.403 1.00 48.16 201 GLU A C 1
ATOM 1615 O O . GLU A 1 201 ? 27.462 -9.246 -1.185 1.00 48.16 201 GLU A O 1
ATOM 1620 N N . ASN A 1 202 ? 26.176 -11.088 -0.985 1.00 40.03 202 ASN A N 1
ATOM 1621 C CA . ASN A 1 202 ? 27.205 -11.935 -0.384 1.00 40.03 202 ASN A CA 1
ATOM 1622 C C . ASN A 1 202 ? 28.407 -12.037 -1.337 1.00 40.03 202 ASN A C 1
ATOM 1624 O O . ASN A 1 202 ? 28.476 -12.926 -2.183 1.00 40.03 202 ASN A O 1
ATOM 1628 N N . LYS A 1 203 ? 29.380 -11.141 -1.197 1.00 35.91 203 LYS A N 1
ATOM 1629 C CA . LYS A 1 203 ? 30.755 -11.432 -1.574 1.00 35.91 203 LYS A CA 1
ATOM 1630 C C . LYS A 1 203 ? 31.319 -12.226 -0.417 1.00 35.91 203 LYS A C 1
ATOM 1632 O O . LYS A 1 203 ? 31.448 -11.683 0.673 1.00 35.91 203 LYS A O 1
ATOM 1637 N N . ASP A 1 204 ? 31.583 -13.504 -0.665 1.00 37.09 204 ASP A N 1
ATOM 1638 C CA . ASP A 1 204 ? 32.256 -14.419 0.251 1.00 37.09 204 ASP A CA 1
ATOM 1639 C C . ASP A 1 204 ? 33.395 -13.711 1.004 1.00 37.09 204 ASP A C 1
ATOM 1641 O O . ASP A 1 204 ? 34.492 -13.518 0.476 1.00 37.09 204 ASP A O 1
ATOM 1645 N N . GLU A 1 205 ? 33.151 -13.325 2.257 1.00 37.69 205 GLU A N 1
ATOM 1646 C CA . GLU A 1 205 ? 34.212 -12.889 3.154 1.00 37.69 205 GLU A CA 1
ATOM 1647 C C . GLU A 1 205 ? 34.899 -14.132 3.719 1.00 37.69 205 GLU A C 1
ATOM 1649 O O . GLU A 1 205 ? 34.636 -14.626 4.816 1.00 37.69 205 GLU A O 1
ATOM 1654 N N . THR A 1 206 ? 35.839 -14.657 2.939 1.00 34.16 206 THR A N 1
ATOM 1655 C CA . THR A 1 206 ? 36.931 -15.461 3.477 1.00 34.16 206 THR A CA 1
ATOM 1656 C C . THR A 1 206 ? 37.776 -14.596 4.418 1.00 34.16 206 THR A C 1
ATOM 1658 O O . THR A 1 206 ? 38.575 -13.787 3.948 1.00 34.16 206 THR A O 1
ATOM 1661 N N . GLY A 1 207 ? 37.658 -14.793 5.738 1.00 31.56 207 GLY A N 1
ATOM 1662 C CA . GLY A 1 207 ? 38.618 -14.228 6.697 1.00 31.56 207 GLY A CA 1
ATOM 1663 C C . GLY A 1 207 ? 38.231 -14.259 8.184 1.00 31.56 207 GLY A C 1
ATOM 1664 O O . GLY A 1 207 ? 37.715 -13.282 8.699 1.00 31.56 207 GLY A O 1
ATOM 1665 N N . SER A 1 208 ? 38.553 -15.368 8.873 1.00 30.98 208 SER A N 1
ATOM 1666 C CA . SER A 1 208 ? 38.888 -15.516 10.322 1.00 30.98 208 SER A CA 1
ATOM 1667 C C . SER A 1 208 ? 39.085 -14.208 11.132 1.00 30.98 208 SER A C 1
ATOM 1669 O O . SER A 1 208 ? 39.805 -13.334 10.672 1.00 30.98 208 SER A O 1
ATOM 1671 N N . LYS A 1 209 ? 38.698 -14.038 12.412 1.00 37.44 209 LYS A N 1
ATOM 1672 C CA . LYS A 1 209 ? 38.518 -14.961 13.561 1.00 37.44 209 LYS A CA 1
ATOM 1673 C C . LYS A 1 209 ? 38.094 -14.125 14.798 1.00 37.44 209 LYS A C 1
ATOM 1675 O O . LYS A 1 209 ? 38.618 -13.027 14.956 1.00 37.44 209 LYS A O 1
ATOM 1680 N N . GLY A 1 210 ? 37.318 -14.683 15.741 1.00 29.11 210 GLY A N 1
ATOM 1681 C CA . GLY A 1 210 ? 37.273 -14.191 17.138 1.00 29.11 210 GLY A CA 1
ATOM 1682 C C . GLY A 1 210 ? 35.947 -14.387 17.893 1.00 29.11 210 GLY A C 1
ATOM 1683 O O . GLY A 1 210 ? 35.075 -13.537 17.841 1.00 29.11 210 GLY A O 1
ATOM 1684 N N . SER A 1 211 ? 35.820 -15.503 18.612 1.00 31.64 211 SER A N 1
ATOM 1685 C CA . SER A 1 211 ? 34.682 -15.975 19.431 1.00 31.64 211 SER A CA 1
ATOM 1686 C C . SER A 1 211 ? 34.354 -15.146 20.690 1.00 31.64 211 SER A C 1
ATOM 1688 O O . SER A 1 211 ? 35.300 -14.665 21.301 1.00 31.64 211 SER A O 1
ATOM 1690 N N . VAL A 1 212 ? 33.090 -15.151 21.170 1.00 32.41 212 VAL A N 1
ATOM 1691 C CA . VAL A 1 212 ? 32.614 -15.791 22.440 1.00 32.41 212 VAL A CA 1
ATOM 1692 C C . VAL A 1 212 ? 31.061 -15.769 22.543 1.00 32.41 212 VAL A C 1
ATOM 1694 O O . VAL A 1 212 ? 30.459 -14.717 22.698 1.00 32.41 212 VAL A O 1
ATOM 1697 N N . GLY A 1 213 ? 30.445 -16.963 22.526 1.00 31.61 213 GLY A N 1
ATOM 1698 C CA . GLY A 1 213 ? 29.337 -17.434 23.389 1.00 31.61 213 GLY A CA 1
ATOM 1699 C C . GLY A 1 213 ? 27.934 -16.788 23.402 1.00 31.61 213 GLY A C 1
ATOM 1700 O O . GLY A 1 213 ? 27.716 -15.791 24.082 1.00 31.61 213 GLY A O 1
ATOM 1701 N N . LYS A 1 214 ? 26.925 -17.529 22.906 1.00 32.44 214 LYS A N 1
ATOM 1702 C CA . LYS A 1 214 ? 25.618 -17.705 23.587 1.00 32.44 214 LYS A CA 1
ATOM 1703 C C . LYS A 1 214 ? 24.940 -19.030 23.172 1.00 32.44 214 LYS A C 1
ATOM 1705 O O . LYS A 1 214 ? 25.120 -19.437 22.025 1.00 32.44 214 LYS A O 1
ATOM 1710 N N . PRO A 1 215 ? 24.202 -19.727 24.065 1.00 34.22 215 PRO A N 1
ATOM 1711 C CA . PRO A 1 215 ? 23.6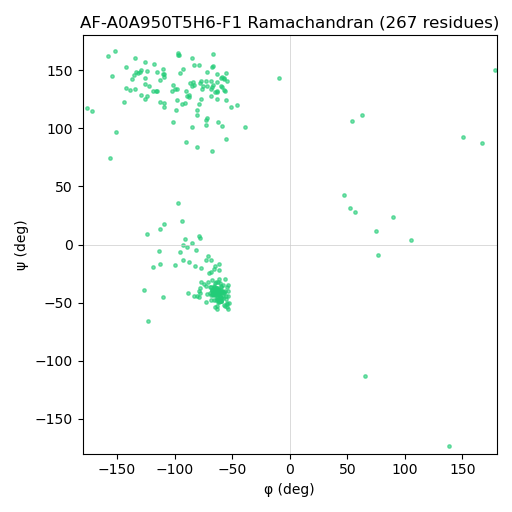08 -21.028 23.766 1.00 34.22 215 PRO A CA 1
ATOM 1712 C C . PRO A 1 215 ? 22.144 -20.952 23.292 1.00 34.22 215 PRO A C 1
ATOM 1714 O O . PRO A 1 215 ? 21.374 -20.131 23.777 1.00 34.22 215 PRO A O 1
ATOM 1717 N N . LEU A 1 216 ? 21.802 -21.909 22.419 1.00 38.03 216 LEU A N 1
ATOM 1718 C CA . LEU A 1 216 ? 20.511 -22.596 22.225 1.00 38.03 216 LEU A CA 1
ATOM 1719 C C . LEU A 1 216 ? 19.244 -21.753 21.987 1.00 38.03 216 LEU A C 1
ATOM 1721 O O . LEU A 1 216 ? 18.605 -21.280 22.920 1.00 38.03 216 LEU A O 1
ATOM 1725 N N . THR A 1 217 ? 18.775 -21.744 20.738 1.00 29.66 217 THR A N 1
ATOM 1726 C CA . THR A 1 217 ? 17.483 -22.334 20.317 1.00 29.66 217 THR A CA 1
ATOM 1727 C C . THR A 1 217 ? 17.369 -22.196 18.798 1.00 29.66 217 THR A C 1
ATOM 1729 O O . THR A 1 217 ? 17.362 -21.087 18.273 1.00 29.66 217 THR A O 1
ATOM 1732 N N . GLU A 1 218 ? 17.298 -23.323 18.084 1.00 34.88 218 GLU A N 1
ATOM 1733 C CA . GLU A 1 218 ? 16.938 -23.372 16.661 1.00 34.88 218 GLU A CA 1
ATOM 1734 C C . GLU A 1 218 ? 15.467 -22.960 16.510 1.00 34.88 218 GLU A C 1
ATOM 1736 O O . GLU A 1 218 ? 14.555 -23.779 16.429 1.00 34.88 218 GLU A O 1
ATOM 1741 N N . THR A 1 219 ? 15.226 -21.656 16.532 1.00 32.03 219 THR A N 1
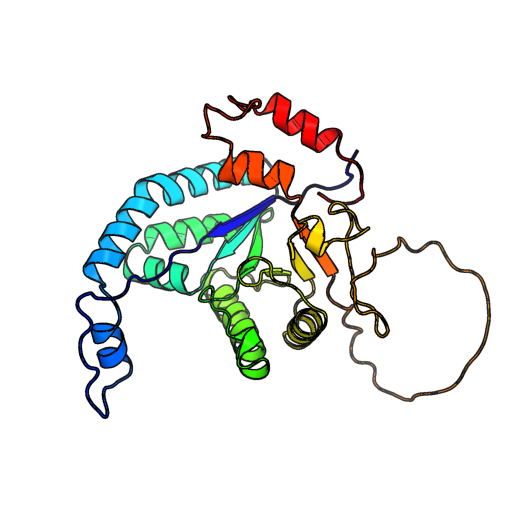ATOM 1742 C CA . THR A 1 219 ? 14.066 -21.067 15.872 1.00 32.03 219 THR A CA 1
ATOM 1743 C C . THR A 1 219 ? 14.510 -20.792 14.443 1.00 32.03 219 THR A C 1
ATOM 1745 O O . THR A 1 219 ? 15.597 -20.257 14.235 1.00 32.03 219 THR A O 1
ATOM 1748 N N . ALA A 1 220 ? 13.739 -21.257 13.455 1.00 36.16 220 ALA A N 1
ATOM 1749 C CA . ALA A 1 220 ? 14.021 -21.007 12.044 1.00 36.16 220 ALA A CA 1
ATOM 1750 C C . ALA A 1 220 ? 14.371 -19.522 11.870 1.00 36.16 220 ALA A C 1
ATOM 1752 O O . ALA A 1 220 ? 13.570 -18.673 12.258 1.00 36.16 220 ALA A O 1
ATOM 1753 N N . SER A 1 221 ? 15.579 -19.223 11.386 1.00 41.97 221 SER A N 1
ATOM 1754 C CA . SER A 1 221 ? 16.103 -17.860 11.327 1.00 41.97 221 SER A CA 1
ATOM 1755 C C . SER A 1 221 ? 15.169 -16.998 10.480 1.00 41.97 221 SER A C 1
ATOM 1757 O O . SER A 1 221 ? 15.158 -17.106 9.252 1.00 41.97 221 SER A O 1
ATOM 1759 N N . HIS A 1 222 ? 14.337 -16.184 11.130 1.00 63.31 222 HIS A N 1
ATOM 1760 C CA . HIS A 1 222 ? 13.597 -15.143 10.441 1.00 63.31 222 HIS A CA 1
ATOM 1761 C C . HIS A 1 222 ? 14.616 -14.076 10.060 1.00 63.31 222 HIS A C 1
ATOM 1763 O O . HIS A 1 222 ? 15.181 -13.406 10.923 1.00 63.31 222 HIS A O 1
ATOM 1769 N N . ASP A 1 223 ? 14.904 -13.983 8.768 1.00 76.19 223 ASP A N 1
ATOM 1770 C CA . ASP A 1 223 ? 15.678 -12.881 8.222 1.00 76.19 223 ASP A CA 1
ATOM 1771 C C . ASP A 1 223 ? 14.993 -11.557 8.580 1.00 76.19 223 ASP A C 1
ATOM 1773 O O . ASP A 1 223 ? 13.790 -11.403 8.361 1.00 76.19 223 ASP A O 1
ATOM 1777 N N . ALA A 1 224 ? 15.763 -10.592 9.088 1.00 85.25 224 ALA A N 1
ATOM 1778 C CA . ALA A 1 224 ? 15.238 -9.268 9.401 1.00 85.25 224 ALA A CA 1
ATOM 1779 C C . ALA A 1 224 ? 14.569 -8.622 8.161 1.00 85.25 224 ALA A C 1
ATOM 1781 O O . ALA A 1 224 ? 15.033 -8.849 7.027 1.00 85.25 224 ALA A O 1
ATOM 1782 N N . PRO A 1 225 ? 13.511 -7.804 8.343 1.00 91.75 225 PRO A N 1
ATOM 1783 C CA . PRO A 1 225 ? 12.716 -7.300 7.231 1.00 91.75 225 PRO A CA 1
ATOM 1784 C C . PRO A 1 225 ? 13.553 -6.482 6.244 1.00 91.75 225 PRO A C 1
ATOM 1786 O O . PRO A 1 225 ? 14.339 -5.638 6.654 1.00 91.75 225 PRO A O 1
ATOM 1789 N N . TYR A 1 226 ? 13.382 -6.662 4.937 1.00 94.25 226 TYR A N 1
ATOM 1790 C CA . TYR A 1 226 ? 13.987 -5.744 3.964 1.00 94.25 226 TYR A CA 1
ATOM 1791 C C . TYR A 1 226 ? 13.119 -4.496 3.752 1.00 94.25 226 TYR A C 1
ATOM 1793 O O . TYR A 1 226 ? 11.905 -4.512 3.935 1.00 94.25 226 TYR A O 1
ATOM 1801 N N . LEU A 1 227 ? 13.734 -3.396 3.343 1.00 94.19 227 LEU A N 1
ATOM 1802 C CA . LEU A 1 227 ? 13.072 -2.130 3.069 1.00 94.19 227 LEU A CA 1
ATOM 1803 C C . LEU A 1 227 ? 13.148 -1.814 1.581 1.00 94.19 227 LEU A C 1
ATOM 1805 O O . LEU A 1 227 ? 14.238 -1.712 1.018 1.00 94.19 227 LEU A O 1
ATOM 1809 N N . LEU A 1 228 ? 11.970 -1.634 0.993 1.00 94.50 228 LEU A N 1
ATOM 1810 C CA . LEU A 1 228 ? 11.754 -1.162 -0.368 1.00 94.50 228 LEU A CA 1
ATOM 1811 C C . LEU A 1 228 ? 11.572 0.347 -0.334 1.00 94.50 228 LEU A C 1
ATOM 1813 O O . LEU A 1 228 ? 10.661 0.845 0.328 1.00 94.50 228 LEU A O 1
ATOM 1817 N N . THR A 1 229 ? 12.419 1.086 -1.035 1.00 94.62 229 THR A N 1
ATOM 1818 C CA . THR A 1 229 ? 12.337 2.545 -1.062 1.00 94.62 229 THR A CA 1
ATOM 1819 C C . THR A 1 229 ? 11.616 3.031 -2.299 1.00 94.62 229 THR A C 1
ATOM 1821 O O . THR A 1 229 ? 12.028 2.752 -3.417 1.00 94.62 229 THR A O 1
ATOM 1824 N N . ARG A 1 230 ? 10.563 3.826 -2.111 1.00 94.69 230 ARG A N 1
ATOM 1825 C CA . ARG A 1 230 ? 9.871 4.473 -3.226 1.00 94.69 230 ARG A CA 1
ATOM 1826 C C . ARG A 1 230 ? 10.813 5.439 -3.940 1.00 94.69 230 ARG A C 1
ATOM 1828 O O . ARG A 1 230 ? 11.271 6.406 -3.335 1.00 94.69 230 ARG A O 1
ATOM 1835 N N . HIS A 1 231 ? 10.984 5.288 -5.249 1.00 94.75 231 HIS A N 1
ATOM 1836 C CA . HIS A 1 231 ? 11.649 6.310 -6.052 1.00 94.75 231 HIS A CA 1
ATOM 1837 C C . HIS A 1 231 ? 10.747 7.541 -6.224 1.00 94.75 231 HIS A C 1
ATOM 1839 O O . HIS A 1 231 ? 9.811 7.533 -7.030 1.00 94.75 231 HIS A O 1
ATOM 1845 N N . LEU A 1 232 ? 11.031 8.610 -5.470 1.00 93.00 232 LEU A N 1
ATOM 1846 C CA . LEU A 1 232 ? 10.162 9.786 -5.352 1.00 93.00 232 LEU A CA 1
ATOM 1847 C C . LEU A 1 232 ? 9.783 10.391 -6.708 1.00 93.00 232 LEU A C 1
ATOM 1849 O O . LEU A 1 232 ? 8.599 10.530 -6.990 1.00 93.00 232 LEU A O 1
ATOM 1853 N N . GLU A 1 233 ? 10.773 10.745 -7.533 1.00 92.44 233 GLU A N 1
ATOM 1854 C CA . GLU A 1 233 ? 10.533 11.512 -8.763 1.00 92.44 233 GLU A CA 1
ATOM 1855 C C . GLU A 1 233 ? 9.671 10.741 -9.763 1.00 92.44 233 GLU A C 1
ATOM 1857 O O . GLU A 1 233 ? 8.587 11.203 -10.105 1.00 92.44 233 GLU A O 1
ATOM 1862 N N . LEU A 1 234 ? 10.096 9.531 -10.139 1.00 94.12 234 LEU A N 1
ATOM 1863 C CA . LEU A 1 234 ? 9.353 8.663 -11.056 1.00 94.12 234 LEU A CA 1
ATOM 1864 C C . LEU A 1 234 ? 7.935 8.356 -10.550 1.00 94.12 234 LEU A C 1
ATOM 1866 O O . LEU A 1 234 ? 6.969 8.435 -11.307 1.00 94.12 234 LEU A O 1
ATOM 1870 N N . SER A 1 235 ? 7.785 8.083 -9.251 1.00 94.19 235 SER A N 1
ATOM 1871 C CA . SER A 1 235 ? 6.466 7.827 -8.663 1.00 94.19 235 SER A CA 1
ATOM 1872 C C . SER A 1 235 ? 5.562 9.064 -8.694 1.00 94.19 235 SER A C 1
ATOM 1874 O O . SER A 1 235 ? 4.370 8.948 -8.977 1.00 94.19 235 SER A O 1
ATOM 1876 N N . ASP A 1 236 ? 6.099 10.254 -8.407 1.00 94.19 236 ASP A N 1
ATOM 1877 C CA . ASP A 1 236 ? 5.349 11.516 -8.432 1.00 94.19 236 ASP A CA 1
ATOM 1878 C C . ASP A 1 236 ? 4.989 11.951 -9.853 1.00 94.19 236 ASP A C 1
ATOM 1880 O O . ASP A 1 236 ? 3.931 12.554 -10.059 1.00 94.19 236 ASP A O 1
ATOM 1884 N N . ASP A 1 237 ? 5.834 11.636 -10.832 1.00 94.31 237 ASP A N 1
ATOM 1885 C CA . ASP A 1 237 ? 5.583 11.934 -12.238 1.00 94.31 237 ASP A CA 1
ATOM 1886 C C . ASP A 1 237 ? 4.296 11.257 -12.725 1.00 94.31 237 ASP A C 1
ATOM 1888 O O . ASP A 1 237 ? 3.472 11.896 -13.383 1.00 94.31 237 ASP A O 1
ATOM 1892 N N . VAL A 1 238 ? 4.056 10.008 -12.309 1.00 92.50 238 VAL A N 1
ATOM 1893 C CA . VAL A 1 238 ? 2.814 9.275 -12.608 1.00 92.50 238 VAL A CA 1
ATOM 1894 C C . VAL A 1 238 ? 1.689 9.618 -11.626 1.00 92.50 238 VAL A C 1
ATOM 1896 O O . VAL A 1 238 ? 0.549 9.829 -12.039 1.00 92.50 238 VAL A O 1
ATOM 1899 N N . GLY A 1 239 ? 1.982 9.684 -10.326 1.00 90.75 239 GLY A N 1
ATOM 1900 C CA . GLY A 1 239 ? 0.965 9.819 -9.278 1.00 90.75 239 GLY A CA 1
ATOM 1901 C C . GLY A 1 239 ? 0.386 11.227 -9.121 1.00 90.75 239 GLY A C 1
ATOM 1902 O O . GLY A 1 239 ? -0.790 11.372 -8.789 1.00 90.75 239 GLY A O 1
ATOM 1903 N N . TYR A 1 240 ? 1.187 12.266 -9.372 1.00 90.06 240 TYR A N 1
ATOM 1904 C CA . TYR A 1 240 ? 0.810 13.659 -9.106 1.00 90.06 240 TYR A CA 1
ATOM 1905 C C . TYR A 1 240 ? 0.970 14.584 -10.317 1.00 90.06 240 TYR A C 1
ATOM 1907 O O . TYR A 1 240 ? 0.128 15.461 -10.532 1.00 90.06 240 TYR A O 1
ATOM 1915 N N . ARG A 1 241 ? 2.032 14.428 -11.118 1.00 93.19 241 ARG A N 1
ATOM 1916 C CA . ARG A 1 241 ? 2.351 15.365 -12.213 1.00 93.19 241 ARG A CA 1
ATOM 1917 C C . ARG A 1 241 ? 1.758 14.961 -13.558 1.00 93.19 241 ARG A C 1
ATOM 1919 O O . ARG A 1 241 ? 1.658 15.815 -14.434 1.00 93.19 241 ARG A O 1
ATOM 1926 N N . PHE A 1 242 ? 1.272 13.729 -13.702 1.00 93.25 242 PHE A N 1
ATOM 1927 C CA . PHE A 1 242 ? 0.734 13.202 -14.958 1.00 93.25 242 PHE A CA 1
ATOM 1928 C C . PHE A 1 242 ? -0.359 14.088 -15.579 1.00 93.25 242 PHE A C 1
ATOM 1930 O O . PHE A 1 242 ? -0.381 14.316 -16.787 1.00 93.25 242 PHE A O 1
ATOM 1937 N N . SER A 1 243 ? -1.247 14.653 -14.754 1.00 92.75 243 SER A N 1
ATOM 1938 C CA . SER A 1 243 ? -2.299 15.579 -15.199 1.00 92.75 243 SER A CA 1
ATOM 1939 C C . SER A 1 243 ? -1.908 17.063 -15.138 1.00 92.75 243 SER A C 1
ATOM 1941 O O . SER A 1 243 ? -2.727 17.927 -15.461 1.00 92.75 243 SER A O 1
ATOM 1943 N N . ASN A 1 244 ? -0.692 17.388 -14.693 1.00 94.50 244 ASN A N 1
ATOM 1944 C CA . ASN A 1 244 ? -0.246 18.762 -14.498 1.00 94.50 244 ASN A CA 1
ATOM 1945 C C . ASN A 1 244 ? 0.292 19.371 -15.801 1.00 94.50 244 ASN A C 1
ATOM 1947 O O . ASN A 1 244 ? 1.452 19.192 -16.156 1.00 94.50 244 ASN A O 1
ATOM 1951 N N . ARG A 1 245 ? -0.532 20.187 -16.465 1.00 95.69 245 ARG A N 1
ATOM 1952 C CA . ARG A 1 245 ? -0.179 20.849 -17.733 1.00 95.69 245 ARG A CA 1
ATOM 1953 C C . ARG A 1 245 ? 0.910 21.919 -17.631 1.00 95.69 245 ARG A C 1
ATOM 1955 O O . ARG A 1 245 ? 1.389 22.364 -18.667 1.00 95.69 245 ARG A O 1
ATOM 1962 N N . SER A 1 246 ? 1.265 22.370 -16.426 1.00 96.12 246 SER A N 1
ATOM 1963 C CA . SER A 1 246 ? 2.341 23.351 -16.226 1.00 96.12 246 SER A CA 1
ATOM 1964 C C . SER A 1 246 ? 3.689 22.708 -15.899 1.00 96.12 246 SER A C 1
ATOM 1966 O O . SER A 1 246 ? 4.682 23.421 -15.774 1.00 96.12 246 SER A O 1
ATOM 1968 N N . TRP A 1 247 ? 3.737 21.390 -15.697 1.00 95.44 247 TRP A N 1
ATOM 1969 C CA . TRP A 1 247 ? 4.989 20.670 -15.500 1.00 95.44 247 TRP A CA 1
ATOM 1970 C C . TRP A 1 247 ? 5.710 20.520 -16.842 1.00 95.44 247 TRP A C 1
ATOM 1972 O O . TRP A 1 247 ? 5.092 20.192 -17.851 1.00 95.44 247 TRP A O 1
ATOM 1982 N N . SER A 1 248 ? 7.023 20.745 -16.860 1.00 93.19 248 SER A N 1
ATOM 1983 C CA . SER A 1 248 ? 7.839 20.691 -18.081 1.00 93.19 248 SER A CA 1
ATOM 1984 C C . SER A 1 248 ? 7.844 19.321 -18.765 1.00 93.19 248 SER A C 1
ATOM 1986 O O . SER A 1 248 ? 8.125 19.251 -19.956 1.00 93.19 248 SER A O 1
ATOM 1988 N N . GLY A 1 249 ? 7.528 18.249 -18.031 1.00 90.19 249 GLY A N 1
ATOM 1989 C CA . GLY A 1 249 ? 7.387 16.892 -18.565 1.00 90.19 249 GLY A CA 1
ATOM 1990 C C . GLY A 1 249 ? 6.008 16.568 -19.151 1.00 90.19 249 GLY A C 1
ATOM 1991 O O . GLY A 1 249 ? 5.796 15.435 -19.570 1.00 90.19 249 GLY A O 1
ATOM 1992 N N . TYR A 1 250 ? 5.056 17.510 -19.173 1.00 94.75 250 TYR A N 1
ATOM 1993 C CA . TYR A 1 250 ? 3.719 17.269 -19.722 1.00 94.75 250 TYR A CA 1
ATOM 1994 C C . TYR A 1 250 ? 3.660 17.480 -21.252 1.00 94.75 250 TYR A C 1
ATOM 1996 O O . TYR A 1 250 ? 4.108 18.520 -21.740 1.00 94.75 250 TYR A O 1
ATOM 2004 N N . PRO A 1 251 ? 2.988 16.589 -22.010 1.00 95.31 251 PRO A N 1
ATOM 2005 C CA . PRO A 1 251 ? 2.402 15.325 -21.560 1.00 95.31 251 PRO A CA 1
ATOM 2006 C C . PRO A 1 251 ? 3.472 14.240 -21.369 1.00 95.31 251 PRO A C 1
ATOM 2008 O O . PRO A 1 251 ? 4.381 14.109 -22.186 1.00 95.31 251 PRO A O 1
ATOM 2011 N N . LEU A 1 252 ? 3.321 13.429 -20.318 1.00 94.88 252 LEU A N 1
ATOM 2012 C CA . LEU A 1 252 ? 4.195 12.282 -20.083 1.00 94.88 252 LEU A CA 1
ATOM 2013 C C . LEU A 1 252 ? 3.755 11.105 -20.958 1.00 94.88 252 LEU A C 1
ATOM 2015 O O . LEU A 1 252 ? 2.659 10.570 -20.780 1.00 94.88 252 LEU A O 1
ATOM 2019 N N . TYR A 1 253 ? 4.615 10.696 -21.888 1.00 95.44 253 TYR A N 1
ATOM 2020 C CA . TYR A 1 253 ? 4.386 9.535 -22.746 1.00 95.44 253 TYR A CA 1
ATOM 2021 C C . TYR A 1 253 ? 4.991 8.258 -22.148 1.00 95.44 253 TYR A C 1
ATOM 2023 O O . TYR A 1 253 ? 5.989 8.296 -21.425 1.00 95.44 253 TYR A O 1
ATOM 2031 N N . ALA A 1 254 ? 4.382 7.111 -22.460 1.00 93.88 254 ALA A N 1
ATOM 2032 C CA . ALA A 1 254 ? 4.782 5.817 -21.907 1.00 93.88 254 ALA A CA 1
ATOM 2033 C C . ALA A 1 254 ? 6.205 5.399 -22.316 1.00 93.88 254 ALA A C 1
ATOM 2035 O O . ALA A 1 254 ? 6.930 4.843 -21.500 1.00 93.88 254 ALA A O 1
ATOM 2036 N N . ASP A 1 255 ? 6.617 5.689 -23.551 1.00 96.06 255 ASP A N 1
ATOM 2037 C CA . ASP A 1 255 ? 7.969 5.440 -24.066 1.00 96.06 255 ASP A CA 1
ATOM 2038 C C . ASP A 1 255 ? 9.024 6.281 -23.336 1.00 96.06 255 ASP A C 1
ATOM 2040 O O . ASP A 1 255 ? 10.079 5.774 -22.961 1.00 96.06 255 ASP A O 1
ATOM 2044 N N . THR A 1 256 ? 8.702 7.546 -23.065 1.00 94.94 256 THR A N 1
ATOM 2045 C CA . THR A 1 256 ? 9.547 8.467 -22.301 1.00 94.94 256 THR A CA 1
ATOM 2046 C C . THR A 1 256 ? 9.738 7.954 -20.875 1.00 94.94 256 THR A C 1
ATOM 2048 O O . THR A 1 256 ? 10.871 7.818 -20.417 1.00 94.94 256 THR A O 1
ATOM 2051 N N . TYR A 1 257 ? 8.643 7.594 -20.200 1.00 95.12 257 TYR A N 1
ATOM 2052 C CA . TYR A 1 257 ? 8.685 7.074 -18.834 1.00 95.12 257 TYR A CA 1
ATOM 2053 C C . TYR A 1 257 ? 9.406 5.718 -18.744 1.00 95.12 257 TYR A C 1
ATOM 2055 O O . TYR A 1 257 ? 10.244 5.516 -17.867 1.00 95.12 257 TYR A O 1
ATOM 2063 N N . ALA A 1 258 ? 9.148 4.809 -19.690 1.00 93.62 258 ALA A N 1
ATOM 2064 C CA . ALA A 1 258 ? 9.840 3.525 -19.776 1.00 93.62 258 ALA A CA 1
ATOM 2065 C C . ALA A 1 258 ? 11.345 3.702 -20.015 1.00 93.62 258 ALA A C 1
ATOM 2067 O O . ALA A 1 258 ? 12.151 2.990 -19.417 1.00 93.62 258 ALA A O 1
ATOM 2068 N N . ASN A 1 259 ? 11.739 4.674 -20.844 1.00 93.88 259 ASN A N 1
ATOM 2069 C CA . ASN A 1 259 ? 13.143 5.001 -21.050 1.00 93.88 259 ASN A CA 1
ATOM 2070 C C . ASN A 1 259 ? 13.792 5.549 -19.771 1.00 93.88 259 ASN A C 1
ATOM 2072 O O . ASN A 1 259 ? 14.923 5.177 -19.470 1.00 93.88 259 ASN A O 1
ATOM 2076 N N . TRP A 1 260 ? 13.104 6.393 -18.997 1.00 94.62 260 TRP A N 1
ATOM 2077 C CA . TRP A 1 260 ? 13.625 6.859 -17.708 1.00 94.62 260 TRP A CA 1
ATOM 2078 C C . TRP A 1 260 ? 13.841 5.703 -16.736 1.00 94.62 260 TRP A C 1
ATOM 2080 O O . TRP A 1 260 ? 14.950 5.563 -16.234 1.00 94.62 260 TRP A O 1
ATOM 2090 N N . ILE A 1 261 ? 12.840 4.830 -16.566 1.00 93.62 261 ILE A N 1
ATOM 2091 C CA . ILE A 1 261 ? 12.951 3.618 -15.739 1.00 93.62 261 ILE A CA 1
ATOM 2092 C C . ILE A 1 261 ? 14.145 2.766 -16.165 1.00 93.62 261 ILE A C 1
ATOM 2094 O O . ILE A 1 261 ? 14.968 2.403 -15.330 1.00 93.62 261 ILE A O 1
ATOM 2098 N N . ALA A 1 262 ? 14.257 2.460 -17.461 1.00 91.94 262 ALA A N 1
ATOM 2099 C CA . ALA A 1 262 ? 15.326 1.607 -17.961 1.00 91.94 262 ALA A CA 1
ATOM 2100 C C . ALA A 1 262 ? 16.699 2.193 -17.601 1.00 91.94 262 ALA A C 1
ATOM 2102 O O . ALA A 1 262 ? 17.571 1.469 -17.122 1.00 91.94 262 ALA A O 1
ATOM 2103 N N . ASN A 1 263 ? 16.872 3.506 -17.782 1.00 92.62 263 ASN A N 1
ATOM 2104 C CA . ASN A 1 263 ? 18.140 4.201 -17.565 1.00 92.62 263 ASN A CA 1
ATOM 2105 C C . ASN A 1 263 ? 18.442 4.550 -16.101 1.00 92.62 263 ASN A C 1
ATOM 2107 O O . ASN A 1 263 ? 19.550 5.011 -15.818 1.00 92.62 263 ASN A O 1
ATOM 2111 N N . THR A 1 264 ? 17.528 4.293 -15.164 1.00 93.00 264 THR A N 1
ATOM 2112 C CA . THR A 1 264 ? 17.818 4.407 -13.732 1.00 93.00 264 THR A CA 1
ATOM 2113 C C . THR A 1 264 ? 18.905 3.401 -13.329 1.00 93.00 264 THR A C 1
ATOM 2115 O O . THR A 1 264 ? 19.043 2.322 -13.915 1.00 93.00 264 THR A O 1
ATOM 2118 N N . TRP A 1 265 ? 19.742 3.759 -12.357 1.00 90.19 265 TRP A N 1
ATOM 2119 C CA . TRP A 1 265 ? 20.808 2.902 -11.831 1.00 90.19 265 TRP A CA 1
ATOM 2120 C C . TRP A 1 265 ? 20.473 2.416 -10.418 1.00 90.19 265 TRP A C 1
ATOM 2122 O O . TRP A 1 265 ? 19.872 3.154 -9.642 1.00 90.19 265 TRP A O 1
ATOM 2132 N N . GLY A 1 266 ? 20.862 1.181 -10.109 1.00 86.94 266 GLY A N 1
ATOM 2133 C CA . GLY A 1 266 ? 20.657 0.526 -8.819 1.00 86.94 266 GLY A CA 1
ATOM 2134 C C . GLY A 1 266 ? 20.233 -0.927 -8.998 1.00 86.94 266 GLY A C 1
ATOM 2135 O O . GLY A 1 266 ? 20.208 -1.438 -10.119 1.00 86.94 266 GLY A O 1
ATOM 2136 N N . ASP A 1 267 ? 19.889 -1.578 -7.897 1.00 84.50 267 ASP A N 1
ATOM 2137 C CA . ASP A 1 267 ? 19.521 -2.994 -7.886 1.00 84.50 267 ASP A CA 1
ATOM 2138 C C . ASP A 1 267 ? 18.020 -3.160 -8.143 1.00 84.50 267 ASP A C 1
ATOM 2140 O O . ASP A 1 267 ? 17.599 -4.006 -8.930 1.00 84.50 267 ASP A O 1
ATOM 2144 N N . MET A 1 268 ? 17.208 -2.300 -7.527 1.00 85.50 268 MET A N 1
ATOM 2145 C CA . MET A 1 268 ? 15.755 -2.418 -7.520 1.00 85.50 268 MET A CA 1
ATOM 2146 C C . MET A 1 268 ? 15.095 -1.048 -7.618 1.00 85.50 268 MET A C 1
ATOM 2148 O O . MET A 1 268 ? 15.487 -0.127 -6.905 1.00 85.50 268 MET A O 1
ATOM 2152 N N . LEU A 1 269 ? 14.084 -0.927 -8.477 1.00 86.31 269 LEU A N 1
ATOM 2153 C CA . LEU A 1 269 ? 13.250 0.267 -8.614 1.00 86.31 269 LEU A CA 1
ATOM 2154 C C . LEU A 1 269 ? 11.837 0.064 -8.075 1.00 86.31 269 LEU A C 1
ATOM 2156 O O . LEU A 1 269 ? 11.255 -0.998 -8.384 1.00 86.31 269 LEU A O 1
#

Solvent-accessible surface area (backbone atoms only — not comparable to full-atom values): 15290 Å² total; per-residue (Å²): 80,40,76,43,78,68,51,77,48,77,48,76,48,85,82,48,68,29,80,79,79,51,86,71,60,88,86,53,50,75,64,56,46,47,62,38,45,38,32,61,70,60,38,51,56,50,48,57,52,46,37,67,76,43,50,55,59,50,53,54,49,50,44,56,42,35,78,73,68,41,62,40,34,43,24,54,18,51,49,27,53,55,50,29,65,75,77,36,51,68,59,46,50,53,49,34,56,44,52,61,41,87,49,33,45,56,33,35,35,40,40,73,66,55,70,47,66,83,79,39,52,70,61,35,29,56,48,54,41,52,45,31,53,50,42,22,71,73,47,74,50,62,40,45,36,34,37,41,49,88,27,58,78,47,68,69,53,51,54,41,41,41,74,44,65,31,53,25,33,41,28,53,31,46,63,87,73,40,60,93,57,68,35,21,44,49,25,31,71,52,99,91,46,94,54,64,43,70,67,72,78,89,68,83,80,86,72,90,86,87,88,84,90,85,86,88,76,96,61,83,82,75,69,77,34,38,32,46,30,42,50,49,67,71,51,38,44,66,76,65,41,51,83,33,79,86,44,90,67,48,79,71,49,70,69,60,54,51,50,51,58,52,66,36,67,46,57,35,68

Secondary structure (DSSP, 8-state):
--SB---EEEE--PPPBPSSPPPPPTT--HHHHHHHHB-HHHHHHHHHHHIIIIIHHHHHHHHHHHHTT--EEEEE-HHHHHHHHHH-HHHHHHHHHHHHSTTEEEEEE-TTS--GGGT-HHHHHHHHHHHHHHHHHHHS---SEEE-GGG---HHHHHHHHHHT-SEEEEE--HHHHTT--TTS-EE--TT-SS-EE------------------------PPPEEEEE-HHHHHIIIIITT-TTSTT-S--HHHHHHHHHH--SSB-

Mean predicted aligned error: 7.1 Å

Nearest PDB structures (foldseek):
  1k1w-assembly1_A  TM=6.868E-01  e=1.253E-07  Thermococcus litoralis
  1k1x-assembly2_B  TM=7.604E-01  e=2.821E-07  Thermococcus litoralis
  1k1x-assembly1_A  TM=7.707E-01  e=4.103E-07  Thermococcus litoralis
  6rru-assembly1_A  TM=5.600E-01  e=1.007E-03  Drosophila melanogaster
  6rrx-assembly1_A  TM=5.605E-01  e=1.660E-03  Drosophila melanogaster